Protein AF-0000000072386428 (afdb_homodimer)

Organism: Felis catus (NCBI:txid9685)

InterPro domains:
  IPR000840 Gamma-retroviral matrix protein [PF01140] (2-105)
  IPR010999 Retroviral matrix protein [SSF47836] (1-102)
  IPR036946 Gamma-retroviral matrix domain superfamily [G3DSA:1.10.150.180] (1-99)
  IPR050462 Retroviral Gag-Pol polyproteins [PTHR33166] (1-161)

Solvent-accessible surface area (backbone atoms only — not comparable to full-atom values): 21695 Å² total; per-residue (Å²): 126,82,73,80,68,69,31,46,40,52,49,48,62,74,41,36,71,60,51,40,52,52,16,43,77,69,75,33,74,66,53,70,71,56,53,50,44,40,38,47,58,50,47,40,69,67,75,70,74,46,44,52,49,31,64,75,41,63,71,53,50,52,52,50,42,53,49,31,64,33,87,56,91,77,28,34,79,90,46,41,49,52,48,52,38,56,46,42,45,63,76,59,47,48,82,71,47,44,45,63,47,71,74,63,71,71,65,71,69,64,68,63,68,73,74,74,77,63,79,65,78,80,69,81,78,69,80,72,76,81,80,74,74,88,75,81,84,73,78,82,73,82,76,81,66,87,72,83,86,88,84,81,79,83,84,80,78,76,80,74,87,62,89,74,84,89,80,138,127,82,72,80,67,68,30,47,40,54,50,48,62,74,41,35,70,59,52,40,50,51,18,43,77,70,76,34,74,68,52,71,69,56,52,49,43,39,39,45,57,50,48,40,69,67,76,71,75,47,45,53,49,30,63,75,40,63,70,53,50,52,51,50,42,54,48,31,63,32,89,56,93,76,29,33,78,92,47,42,48,53,48,52,38,56,46,43,44,63,77,61,46,48,81,72,48,46,46,62,47,72,73,66,70,73,66,70,72,64,68,66,67,71,74,74,79,65,77,71,79,84,69,82,79,70,79,72,78,78,76,75,76,78,78,83,73,87,77,84,73,86,67,85,73,83,88,81,85,79,82,90,80,85,77,87,67,88,82,82,85,77,88,83,88,84,80,134

Sequence (336 aa):
MGQTLTTPLSLTLTHFSDVQARAHNLSLEVRKGRWRTYCSSEWPTLSIGWPRDGTFDLFVILQVKTKVMDPGPQGHPDQVAYILTWEDLIRNPPAWVKPFLPSCPLSQSTLLPLKTSKDRASTQASDPPKPVLPDESQKDPLLLDALSSPPTTPSYSLHPIIRPWPPPMGQTLTTPLSLTLTHFSDVQARAHNLSLEVRKGRWRTYCSSEWPTLSIGWPRDGTFDLFVILQVKTKVMDPGPQGHPDQVAYILTWEDLIRNPPAWVKPFLPSCPLSQSTLLPLKTSKDRASTQASDPPKPVLPDESQKDPLLLDALSSPPTTPSYSLHPIIRPWPPP

Nearest PDB structures (foldseek):
  1mn8-assembly1_A  TM=9.660E-01  e=3.027E-11  Moloney murine leukemia virus
  1uhu-assembly1_A  TM=8.948E-01  e=5.044E-10  Mus musculus
  1mn8-assembly1_A  TM=9.662E-01  e=8.458E-11  Moloney murine leukemia virus
  1uhu-assembly1_A  TM=8.947E-01  e=1.279E-09  Mus musculus

Secondary structure (DSSP, 8-state):
-------HHHHHHHTHHHHHHHHHHTT----HHHHHHIIIIIGGGGSS---TT----HHHHHHHHHHHT-SSTT--GGGHHHHHHHHHHHHS--TTTGGGS-------------------------------------------------------------------/-------HHHHHHHTHHHHHHHHHHTT----HHHHHHIIIIIGGGGSS---TT----HHHHHHHHHHHT-SSTT--GGGHHHHHHHHHHHHS--TTTGGGS-------------------------------------------------------------------

Foldseek 3Di:
DPPPDDFPLVLCLVVVVVLQVLLVVVVHGDDSVVLLCCQQPNLVVVPQDRHNRGDLPLVSLVVSLCQQCPPDPSHNPVCNSNSVSSNCCNVVPDPSCVVVDDDPPPPPPPPPVPPPPPPPDPPPPDDPPDPDDDPDPDDDPPPPPPDDDDDDDDDPPPPDPPPDDDDD/DPPPDDFPLVLCLVVVVVLQVLLVVVVHGDDSVVLLCCQQPNLVVVPQDRHNRGDLPLVSLVVSLCQQCPPDPSHNPVCNSNSVSSNCCNVVPDPSCVVVDDDPPPPPPPPPPPPPPPPPDPPPPDPPDDPDPPDDDDDDDPPDDDDDDDDDDDDDDDDDDDDDDDDD

Radius of gyration: 44.15 Å; Cα contacts (8 Å, |Δi|>4): 263; chains: 2; bounding box: 82×174×92 Å

Structure (mmCIF, N/CA/C/O backbone):
data_AF-0000000072386428-model_v1
#
loop_
_entity.id
_entity.type
_entity.pdbx_description
1 polymer 'Uncharacterized protein'
#
loop_
_atom_site.group_PDB
_atom_site.id
_atom_site.type_symbol
_atom_site.label_atom_id
_atom_site.label_alt_id
_atom_site.label_comp_id
_atom_site.label_asym_id
_atom_site.label_entity_id
_atom_site.label_seq_id
_atom_site.pdbx_PDB_ins_code
_atom_site.Cartn_x
_atom_site.Cartn_y
_atom_site.Cartn_z
_atom_site.occupancy
_atom_site.B_iso_or_equiv
_atom_site.auth_seq_id
_atom_site.auth_comp_id
_atom_site.auth_asym_id
_atom_site.auth_atom_id
_atom_site.pdbx_PDB_model_num
ATOM 1 N N . MET A 1 1 ? 15.719 -11.133 14.898 1 32.19 1 MET A N 1
ATOM 2 C CA . MET A 1 1 ? 15.844 -9.68 14.828 1 32.19 1 MET A CA 1
ATOM 3 C C . MET A 1 1 ? 14.586 -9.055 14.227 1 32.19 1 MET A C 1
ATOM 5 O O . MET A 1 1 ? 14.055 -9.555 13.234 1 32.19 1 MET A O 1
ATOM 9 N N . GLY A 1 2 ? 13.617 -8.609 14.914 1 44.38 2 GLY A N 1
ATOM 10 C CA . GLY A 1 2 ? 12.266 -8.273 14.484 1 44.38 2 GLY A CA 1
ATOM 11 C C . GLY A 1 2 ? 12.234 -7.391 13.25 1 44.38 2 GLY A C 1
ATOM 12 O O . GLY A 1 2 ? 12.867 -6.332 13.219 1 44.38 2 GLY A O 1
ATOM 13 N N . GLN A 1 3 ? 12.383 -7.922 12.117 1 57.41 3 GLN A N 1
ATOM 14 C CA . GLN A 1 3 ? 12.461 -7.164 10.875 1 57.41 3 GLN A CA 1
ATOM 15 C C . GLN A 1 3 ? 11.57 -5.93 10.922 1 57.41 3 GLN A C 1
ATOM 17 O O . GLN A 1 3 ? 10.445 -5.992 11.422 1 57.41 3 GLN A O 1
ATOM 22 N N . THR A 1 4 ? 12.242 -4.746 11 1 73.88 4 THR A N 1
ATOM 23 C CA . THR A 1 4 ? 11.539 -3.469 10.992 1 73.88 4 THR A CA 1
ATOM 24 C C . THR A 1 4 ? 10.422 -3.477 9.953 1 73.88 4 THR A C 1
ATOM 26 O O . THR A 1 4 ? 10.625 -3.889 8.812 1 73.88 4 THR A O 1
ATOM 29 N N . LEU A 1 5 ? 9.258 -3.307 10.398 1 88.44 5 LEU A N 1
ATOM 30 C CA . LEU A 1 5 ? 8.039 -3.311 9.602 1 88.44 5 LEU A CA 1
ATOM 31 C C . LEU A 1 5 ? 7.973 -2.082 8.703 1 88.44 5 LEU A C 1
ATOM 33 O O . LEU A 1 5 ? 8.195 -0.959 9.156 1 88.44 5 LEU A O 1
ATOM 37 N N . THR A 1 6 ? 8.094 -2.361 7.445 1 95.62 6 THR A N 1
ATOM 38 C CA . THR A 1 6 ? 7.855 -1.267 6.508 1 95.62 6 THR A CA 1
ATOM 39 C C . THR A 1 6 ? 6.395 -0.823 6.551 1 95.62 6 THR A C 1
ATOM 41 O O . THR A 1 6 ? 5.488 -1.648 6.438 1 95.62 6 THR A O 1
ATOM 44 N N . THR A 1 7 ? 6.172 0.427 6.805 1 97.56 7 THR A N 1
ATOM 45 C CA . THR A 1 7 ? 4.848 1.035 6.895 1 97.56 7 THR A CA 1
ATOM 46 C C . THR A 1 7 ? 4.801 2.34 6.102 1 97.56 7 THR A C 1
ATOM 48 O O . THR A 1 7 ? 5.836 2.852 5.672 1 97.56 7 THR A O 1
ATOM 51 N N . PRO A 1 8 ? 3.633 2.859 5.836 1 98.12 8 PRO A N 1
ATOM 52 C CA . PRO A 1 8 ? 3.555 4.172 5.191 1 98.12 8 PRO A CA 1
ATOM 53 C C . PRO A 1 8 ? 4.371 5.238 5.918 1 98.12 8 PRO A C 1
ATOM 55 O O . PRO A 1 8 ? 5.09 6.012 5.285 1 98.12 8 PRO A O 1
ATOM 58 N N . LEU A 1 9 ? 4.32 5.191 7.211 1 98.5 9 LEU A N 1
ATOM 59 C CA . LEU A 1 9 ? 5.113 6.168 7.953 1 98.5 9 LEU A CA 1
ATOM 60 C C . LEU A 1 9 ? 6.605 5.93 7.746 1 98.5 9 LEU A C 1
ATOM 62 O O . LEU A 1 9 ? 7.352 6.863 7.453 1 98.5 9 LEU A O 1
ATOM 66 N N . SER A 1 10 ? 7.039 4.695 7.875 1 97.62 10 SER A N 1
ATOM 67 C CA . SER A 1 10 ? 8.469 4.43 7.723 1 97.62 10 SER A CA 1
ATOM 68 C C . SER A 1 10 ? 8.945 4.77 6.316 1 97.62 10 SER A C 1
ATOM 70 O O . SER A 1 10 ? 10.078 5.227 6.137 1 97.62 10 SER A O 1
ATOM 72 N N . LEU A 1 11 ? 8.102 4.59 5.309 1 98 11 LEU A N 1
ATOM 73 C CA . LEU A 1 11 ? 8.469 4.945 3.943 1 98 11 LEU A CA 1
ATOM 74 C C . LEU A 1 11 ? 8.625 6.457 3.801 1 98 11 LEU A C 1
ATOM 76 O O . LEU A 1 11 ? 9.586 6.93 3.182 1 98 11 LEU A O 1
ATOM 80 N N . THR A 1 12 ? 7.695 7.176 4.398 1 98.44 12 THR A N 1
ATOM 81 C CA . THR A 1 12 ? 7.793 8.633 4.316 1 98.44 12 THR A CA 1
ATOM 82 C C . THR A 1 12 ? 9.039 9.133 5.043 1 98.44 12 THR A C 1
ATOM 84 O O . THR A 1 12 ? 9.664 10.102 4.609 1 98.44 12 THR A O 1
ATOM 87 N N . LEU A 1 13 ? 9.398 8.477 6.129 1 98.19 13 LEU A N 1
ATOM 88 C CA . LEU A 1 13 ? 10.578 8.891 6.883 1 98.19 13 LEU A CA 1
ATOM 89 C C . LEU A 1 13 ? 11.859 8.531 6.129 1 98.19 13 LEU A C 1
ATOM 91 O O . LEU A 1 13 ? 12.82 9.297 6.141 1 98.19 13 LEU A O 1
ATOM 95 N N . THR A 1 14 ? 11.828 7.383 5.477 1 96.88 14 THR A N 1
ATOM 96 C CA . THR A 1 14 ? 12.961 6.965 4.66 1 96.88 14 THR A CA 1
ATOM 97 C C . THR A 1 14 ? 13.172 7.93 3.498 1 96.88 14 THR A C 1
ATOM 99 O O . THR A 1 14 ? 14.312 8.227 3.127 1 96.88 14 THR A O 1
ATOM 102 N N . HIS A 1 15 ? 12.086 8.469 2.975 1 97.94 15 HIS A N 1
ATOM 103 C CA . HIS A 1 15 ? 12.141 9.359 1.821 1 97.94 15 HIS A CA 1
ATOM 104 C C . HIS A 1 15 ? 11.828 10.797 2.219 1 97.94 15 HIS A C 1
ATOM 106 O O . HIS A 1 15 ? 11.18 11.523 1.467 1 97.94 15 HIS A O 1
ATOM 112 N N . PHE A 1 16 ? 12.305 11.18 3.373 1 98.5 16 PHE A N 1
ATOM 113 C CA . PHE A 1 16 ? 11.828 12.445 3.92 1 98.5 16 PHE A CA 1
ATOM 114 C C . PHE A 1 16 ? 12.328 13.617 3.086 1 98.5 16 PHE A C 1
ATOM 116 O O . PHE A 1 16 ? 11.672 14.656 3.004 1 98.5 16 PHE A O 1
ATOM 123 N N . SER A 1 17 ? 13.477 13.586 2.426 1 98.19 17 SER A N 1
ATOM 124 C CA . SER A 1 17 ? 13.922 14.664 1.551 1 98.19 17 SER A CA 1
ATOM 125 C C . SER A 1 17 ? 12.93 14.914 0.425 1 98.19 17 SER A C 1
ATOM 127 O O . SER A 1 17 ? 12.656 16.062 0.068 1 98.19 17 SER A O 1
ATOM 129 N N . ASP A 1 18 ? 12.406 13.812 -0.093 1 98.06 18 ASP A N 1
ATOM 130 C CA . ASP A 1 18 ? 11.375 13.938 -1.12 1 98.06 18 ASP A CA 1
ATOM 131 C C . ASP A 1 18 ? 10.094 14.539 -0.545 1 98.06 18 ASP A C 1
ATOM 133 O O . ASP A 1 18 ? 9.453 15.375 -1.187 1 98.06 18 ASP A O 1
ATOM 137 N N . VAL A 1 19 ? 9.75 14.117 0.671 1 98.75 19 VAL A N 1
ATOM 138 C CA . VAL A 1 19 ? 8.578 14.648 1.36 1 98.75 19 VAL A CA 1
ATOM 139 C C . VAL A 1 19 ? 8.734 16.141 1.576 1 98.75 19 VAL A C 1
ATOM 141 O O . VAL A 1 19 ? 7.812 16.922 1.316 1 98.75 19 VAL A O 1
ATOM 144 N N . GLN A 1 20 ? 9.906 16.516 1.995 1 98.81 20 GLN A N 1
ATOM 145 C CA . GLN A 1 20 ? 10.195 17.938 2.225 1 98.81 20 GLN A CA 1
ATOM 146 C C . GLN A 1 20 ? 10.125 18.734 0.923 1 98.81 20 GLN A C 1
ATOM 148 O O . GLN A 1 20 ? 9.578 19.828 0.894 1 98.81 20 GLN A O 1
ATOM 153 N N . ALA A 1 21 ? 10.688 18.219 -0.123 1 98.62 21 ALA A N 1
ATOM 154 C CA . ALA A 1 21 ? 10.641 18.875 -1.425 1 98.62 21 ALA A CA 1
ATOM 155 C C . ALA A 1 21 ? 9.195 19.047 -1.894 1 98.62 21 ALA A C 1
ATOM 157 O O . ALA A 1 21 ? 8.844 20.094 -2.459 1 98.62 21 ALA A O 1
ATOM 158 N N . ARG A 1 22 ? 8.344 18.062 -1.621 1 98.31 22 ARG A N 1
ATOM 159 C CA . ARG A 1 22 ? 6.926 18.125 -1.955 1 98.31 22 ARG A CA 1
ATOM 160 C C . ARG A 1 22 ? 6.25 19.281 -1.214 1 98.31 22 ARG A C 1
ATOM 162 O O . ARG A 1 22 ? 5.477 20.047 -1.805 1 98.31 22 ARG A O 1
ATOM 169 N N . ALA A 1 23 ? 6.527 19.312 0.061 1 98.81 23 ALA A N 1
ATOM 170 C CA . ALA A 1 23 ? 5.992 20.391 0.871 1 98.81 23 ALA A CA 1
ATOM 171 C C . ALA A 1 23 ? 6.422 21.75 0.322 1 98.81 23 ALA A C 1
ATOM 173 O O . ALA A 1 23 ? 5.602 22.656 0.171 1 98.81 23 ALA A O 1
ATOM 174 N N . HIS A 1 24 ? 7.688 21.906 -0.043 1 98.69 24 HIS A N 1
ATOM 175 C CA . HIS A 1 24 ? 8.219 23.156 -0.565 1 98.69 24 HIS A CA 1
ATOM 176 C C . HIS A 1 24 ? 7.52 23.562 -1.862 1 98.69 24 HIS A C 1
ATOM 178 O O . HIS A 1 24 ? 7.227 24.734 -2.078 1 98.69 24 HIS A O 1
ATOM 184 N N . ASN A 1 25 ? 7.336 22.609 -2.684 1 98.25 25 ASN A N 1
ATOM 185 C CA . ASN A 1 25 ? 6.637 22.859 -3.938 1 98.25 25 ASN A CA 1
ATOM 186 C C . ASN A 1 25 ? 5.227 23.391 -3.691 1 98.25 25 ASN A C 1
ATOM 188 O O . ASN A 1 25 ? 4.668 24.094 -4.539 1 98.25 25 ASN A O 1
ATOM 192 N N . LEU A 1 26 ? 4.648 23.047 -2.5 1 98.38 26 LEU A N 1
ATOM 193 C CA . LEU A 1 26 ? 3.33 23.531 -2.094 1 98.38 26 LEU A CA 1
ATOM 194 C C . LEU A 1 26 ? 3.443 24.812 -1.272 1 98.38 26 LEU A C 1
ATOM 196 O O . LEU A 1 26 ? 2.459 25.266 -0.688 1 98.38 26 LEU A O 1
ATOM 200 N N . SER A 1 27 ? 4.711 25.312 -1.219 1 98.62 27 SER A N 1
ATOM 201 C CA . SER A 1 27 ? 5.012 26.5 -0.439 1 98.62 27 SER A CA 1
ATOM 202 C C . SER A 1 27 ? 4.766 26.281 1.048 1 98.62 27 SER A C 1
ATOM 204 O O . SER A 1 27 ? 4.301 27.172 1.754 1 98.62 27 SER A O 1
ATOM 206 N N . LEU A 1 28 ? 4.973 25.047 1.427 1 98.75 28 LEU A N 1
ATOM 207 C CA . LEU A 1 28 ? 4.863 24.641 2.826 1 98.75 28 LEU A CA 1
ATOM 208 C C . LEU A 1 28 ? 6.219 24.203 3.373 1 98.75 28 LEU A C 1
ATOM 210 O O . LEU A 1 28 ? 7.184 24.078 2.621 1 98.75 28 LEU A O 1
ATOM 214 N N . GLU A 1 29 ? 6.238 24.109 4.715 1 98.5 29 GLU A N 1
ATOM 215 C CA . GLU A 1 29 ? 7.43 23.609 5.391 1 98.5 29 GLU A CA 1
ATOM 216 C C . GLU A 1 29 ? 7.07 22.5 6.383 1 98.5 29 GLU A C 1
ATOM 218 O O . GLU A 1 29 ? 6.137 22.641 7.176 1 98.5 29 GLU A O 1
ATOM 223 N N . VAL A 1 30 ? 7.82 21.391 6.297 1 98.88 30 VAL A N 1
ATOM 224 C CA . VAL A 1 30 ? 7.605 20.281 7.234 1 98.88 30 VAL A CA 1
ATOM 225 C C . VAL A 1 30 ? 8.945 19.844 7.828 1 98.88 30 VAL A C 1
ATOM 227 O O . VAL A 1 30 ? 9.992 20 7.195 1 98.88 30 VAL A O 1
ATOM 230 N N . ARG A 1 31 ? 8.859 19.344 9.039 1 98.88 31 ARG A N 1
ATOM 231 C CA . ARG A 1 31 ? 10.016 18.812 9.75 1 98.88 31 ARG A CA 1
ATOM 232 C C . ARG A 1 31 ? 9.805 17.344 10.094 1 98.88 31 ARG A C 1
ATOM 234 O O . ARG A 1 31 ? 8.703 16.938 10.461 1 98.88 31 ARG A O 1
ATOM 241 N N . LYS A 1 32 ? 10.859 16.625 10.062 1 98.81 32 LYS A N 1
ATOM 242 C CA . LYS A 1 32 ? 10.812 15.18 10.188 1 98.81 32 LYS A CA 1
ATOM 243 C C . LYS A 1 32 ? 10.273 14.758 11.555 1 98.81 32 LYS A C 1
ATOM 245 O O . LYS A 1 32 ? 9.453 13.844 11.648 1 98.81 32 LYS A O 1
ATOM 250 N N . GLY A 1 33 ? 10.766 15.406 12.586 1 98.75 33 GLY A N 1
ATOM 251 C CA . GLY A 1 33 ? 10.305 15.078 13.93 1 98.75 33 GLY A CA 1
ATOM 252 C C . GLY A 1 33 ? 8.805 15.258 14.102 1 98.75 33 GLY A C 1
ATOM 253 O O . GLY A 1 33 ? 8.133 14.391 14.664 1 98.75 33 GLY A O 1
ATOM 254 N N . ARG A 1 34 ? 8.219 16.359 13.633 1 98.81 34 ARG A N 1
ATOM 255 C CA . ARG A 1 34 ? 6.785 16.641 13.727 1 98.81 34 ARG A CA 1
ATOM 256 C C . ARG A 1 34 ? 5.984 15.734 12.805 1 98.81 34 ARG A C 1
ATOM 258 O O . ARG A 1 34 ? 4.875 15.32 13.148 1 98.81 34 ARG A O 1
ATOM 265 N N . TRP A 1 35 ? 6.613 15.477 11.672 1 98.88 35 TRP A N 1
ATOM 266 C CA . TRP A 1 35 ? 6.004 14.523 10.758 1 98.88 35 TRP A CA 1
ATOM 267 C C . TRP A 1 35 ? 5.707 13.203 11.461 1 98.88 35 TRP A C 1
ATOM 269 O O . TRP A 1 35 ? 4.582 12.695 11.398 1 98.88 35 TRP A O 1
ATOM 279 N N . ARG A 1 36 ? 6.68 12.695 12.125 1 98.88 36 ARG A N 1
ATOM 280 C CA . ARG A 1 36 ? 6.539 11.453 12.875 1 98.88 36 ARG A CA 1
ATOM 281 C C . ARG A 1 36 ? 5.535 11.609 14.016 1 98.88 36 ARG A C 1
ATOM 283 O O . ARG A 1 36 ? 4.66 10.758 14.195 1 98.88 36 ARG A O 1
ATOM 290 N N . THR A 1 37 ? 5.676 12.695 14.773 1 98.88 37 THR A N 1
ATOM 291 C CA . THR A 1 37 ? 4.844 12.922 15.953 1 98.88 37 THR A CA 1
ATOM 292 C C . THR A 1 37 ? 3.373 13.031 15.562 1 98.88 37 THR A C 1
ATOM 294 O O . THR A 1 37 ? 2.512 12.398 16.172 1 98.88 37 THR A O 1
ATOM 297 N N . TYR A 1 38 ? 3.094 13.836 14.516 1 98.81 38 TYR A N 1
ATOM 298 C CA . TYR A 1 38 ? 1.701 14 14.117 1 98.81 38 TYR A CA 1
ATOM 299 C C . TYR A 1 38 ? 1.113 12.68 13.641 1 98.81 38 TYR A C 1
ATOM 301 O O . TYR A 1 38 ? 0.007 12.305 14.039 1 98.81 38 TYR A O 1
ATOM 309 N N . CYS A 1 39 ? 1.877 11.961 12.875 1 98.81 39 CYS A N 1
ATOM 310 C CA . CYS A 1 39 ? 1.398 10.703 12.312 1 98.81 39 CYS A CA 1
ATOM 311 C C . CYS A 1 39 ? 1.241 9.641 13.398 1 98.81 39 CYS A C 1
ATOM 313 O O . CYS A 1 39 ? 0.217 8.961 13.469 1 98.81 39 CYS A O 1
ATOM 315 N N . SER A 1 40 ? 2.174 9.508 14.312 1 98.56 40 SER A N 1
ATOM 316 C CA . SER A 1 40 ? 2.221 8.359 15.203 1 98.56 40 SER A CA 1
ATOM 317 C C . SER A 1 40 ? 1.482 8.633 16.5 1 98.56 40 SER A C 1
ATOM 319 O O . SER A 1 40 ? 1.048 7.707 17.188 1 98.56 40 SER A O 1
ATOM 321 N N . SER A 1 41 ? 1.302 9.891 16.797 1 98.5 41 SER A N 1
ATOM 322 C CA . SER A 1 41 ? 0.807 10.18 18.141 1 98.5 41 SER A CA 1
ATOM 323 C C . SER A 1 41 ? -0.404 11.109 18.094 1 98.5 41 SER A C 1
ATOM 325 O O . SER A 1 41 ? -1.362 10.922 18.859 1 98.5 41 SER A O 1
ATOM 327 N N . GLU A 1 42 ? -0.494 12.133 17.25 1 98.69 42 GLU A N 1
ATOM 328 C CA . GLU A 1 42 ? -1.555 13.133 17.297 1 98.69 42 GLU A CA 1
ATOM 329 C C . GLU A 1 42 ? -2.754 12.711 16.469 1 98.69 42 GLU A C 1
ATOM 331 O O . GLU A 1 42 ? -3.881 12.648 16.969 1 98.69 42 GLU A O 1
ATOM 336 N N . TRP A 1 43 ? -2.5 12.359 15.25 1 98.75 43 TRP A N 1
ATOM 337 C CA . TRP A 1 43 ? -3.604 12.07 14.344 1 98.75 43 TRP A CA 1
ATOM 338 C C . TRP A 1 43 ? -4.371 10.836 14.797 1 98.75 43 TRP A C 1
ATOM 340 O O . TRP A 1 43 ? -5.598 10.781 14.68 1 98.75 43 TRP A O 1
ATOM 350 N N . PRO A 1 44 ? -3.764 9.828 15.438 1 98.12 44 PRO A N 1
ATOM 351 C CA . PRO A 1 44 ? -4.52 8.68 15.945 1 98.12 44 PRO A CA 1
ATOM 352 C C . PRO A 1 44 ? -5.52 9.07 17.031 1 98.12 44 PRO A C 1
ATOM 354 O O . PRO A 1 44 ? -6.516 8.367 17.234 1 98.12 44 PRO A O 1
ATOM 357 N N . THR A 1 45 ? -5.383 10.188 17.641 1 97.75 45 THR A N 1
ATOM 358 C CA . THR A 1 45 ? -6.254 10.594 18.734 1 97.75 45 THR A CA 1
ATOM 359 C C . THR A 1 45 ? -7.492 11.312 18.203 1 97.75 45 THR A C 1
ATOM 361 O O . THR A 1 45 ? -8.422 11.586 18.953 1 97.75 45 THR A O 1
ATOM 364 N N . LEU A 1 46 ? -7.535 11.594 16.953 1 96.62 46 LEU A N 1
ATOM 365 C CA . LEU A 1 46 ? -8.648 12.32 16.359 1 96.62 46 LEU A CA 1
ATOM 366 C C . LEU A 1 46 ? -9.875 11.422 16.203 1 96.62 46 LEU A C 1
ATOM 368 O O . LEU A 1 46 ? -10.945 11.891 15.82 1 96.62 46 LEU A O 1
ATOM 372 N N . SER A 1 47 ? -9.789 10.109 16.5 1 93.25 47 SER A N 1
ATOM 373 C CA . SER A 1 47 ? -10.875 9.133 16.547 1 93.25 47 SER A CA 1
ATOM 374 C C . SER A 1 47 ? -11.562 9 15.195 1 93.25 47 SER A C 1
ATOM 376 O O . SER A 1 47 ? -12.789 8.906 15.117 1 93.25 47 SER A O 1
ATOM 378 N N . ILE A 1 48 ? -10.703 9.078 14.133 1 93.88 48 ILE A N 1
ATOM 379 C CA . ILE A 1 48 ? -11.266 8.945 12.797 1 93.88 48 ILE A CA 1
ATOM 380 C C . ILE A 1 48 ? -10.609 7.777 12.07 1 93.88 48 ILE A C 1
ATOM 382 O O . ILE A 1 48 ? -10.781 7.613 10.859 1 93.88 48 ILE A O 1
ATOM 386 N N . GLY A 1 49 ? -9.758 7.055 12.773 1 94.12 49 GLY A N 1
ATOM 387 C CA . GLY A 1 49 ? -9.266 5.809 12.203 1 94.12 49 GLY A CA 1
ATOM 388 C C . GLY A 1 49 ? -7.855 5.918 11.664 1 94.12 49 GLY A C 1
ATOM 389 O O . GLY A 1 49 ? -7.352 4.98 11.031 1 94.12 49 GLY A O 1
ATOM 390 N N . TRP A 1 50 ? -7.156 7.055 11.883 1 97.5 50 TRP A N 1
ATOM 391 C CA . TRP A 1 50 ? -5.766 7.16 11.445 1 97.5 50 TRP A CA 1
ATOM 392 C C . TRP A 1 50 ? -4.883 6.18 12.211 1 97.5 50 TRP A C 1
ATOM 394 O O . TRP A 1 50 ? -4.855 6.188 13.445 1 97.5 50 TRP A O 1
ATOM 404 N N . PRO A 1 51 ? -4.168 5.363 11.5 1 97.19 51 PRO A N 1
ATOM 405 C CA . PRO A 1 51 ? -3.295 4.414 12.188 1 97.19 51 PRO A CA 1
ATOM 406 C C . PRO A 1 51 ? -1.966 5.035 12.609 1 97.19 51 PRO A C 1
ATOM 408 O O . PRO A 1 51 ? -1.44 5.91 11.922 1 97.19 51 PRO A O 1
ATOM 411 N N . ARG A 1 52 ? -1.331 4.539 13.648 1 96.88 52 ARG A N 1
ATOM 412 C CA . ARG A 1 52 ? -0.09 5.082 14.188 1 96.88 52 ARG A CA 1
ATOM 413 C C . ARG A 1 52 ? 1.062 4.902 13.203 1 96.88 52 ARG A C 1
ATOM 415 O O . ARG A 1 52 ? 2.068 5.609 13.281 1 96.88 52 ARG A O 1
ATOM 422 N N . ASP A 1 53 ? 0.898 3.979 12.289 1 96.75 53 ASP A N 1
ATOM 423 C CA . ASP A 1 53 ? 1.961 3.674 11.328 1 96.75 53 ASP A CA 1
ATOM 424 C C . ASP A 1 53 ? 1.721 4.379 10 1 96.75 53 ASP A C 1
ATOM 426 O O . ASP A 1 53 ? 2.422 4.121 9.016 1 96.75 53 ASP A O 1
ATOM 430 N N . GLY A 1 54 ? 0.74 5.215 9.906 1 98.12 54 GLY A N 1
ATOM 431 C CA . GLY A 1 54 ? 0.429 5.961 8.695 1 98.12 54 GLY A CA 1
ATOM 432 C C . GLY A 1 54 ? -0.433 5.18 7.723 1 98.12 54 GLY A C 1
ATOM 433 O O . GLY A 1 54 ? -0.647 3.979 7.898 1 98.12 54 GLY A O 1
ATOM 434 N N . THR A 1 55 ? -0.929 5.871 6.742 1 97.94 55 THR A N 1
ATOM 435 C CA . THR A 1 55 ? -1.764 5.242 5.723 1 97.94 55 THR A CA 1
ATOM 436 C C . THR A 1 55 ? -1.641 5.98 4.395 1 97.94 55 THR A C 1
ATOM 438 O O . THR A 1 55 ? -1.327 7.172 4.363 1 97.94 55 THR A O 1
ATOM 441 N N . PHE A 1 56 ? -1.859 5.27 3.354 1 97.69 56 PHE A N 1
ATOM 442 C CA . PHE A 1 56 ? -1.967 5.867 2.027 1 97.69 56 PHE A CA 1
ATOM 443 C C . PHE A 1 56 ? -3.418 5.895 1.561 1 97.69 56 PHE A C 1
ATOM 445 O O . PHE A 1 56 ? -3.693 6.16 0.389 1 97.69 56 PHE A O 1
ATOM 452 N N . ASP A 1 57 ? -4.328 5.543 2.564 1 95.69 57 ASP A N 1
ATOM 453 C CA . ASP A 1 57 ? -5.758 5.59 2.27 1 95.69 57 ASP A CA 1
ATOM 454 C C . ASP A 1 57 ? -6.254 7.031 2.195 1 95.69 57 ASP A C 1
ATOM 456 O O . ASP A 1 57 ? -6.383 7.703 3.221 1 95.69 57 ASP A O 1
ATOM 460 N N . LEU A 1 58 ? -6.602 7.438 0.97 1 95.81 58 LEU A N 1
ATOM 461 C CA . LEU A 1 58 ? -6.98 8.828 0.732 1 95.81 58 LEU A CA 1
ATOM 462 C C . LEU A 1 58 ? -8.203 9.203 1.554 1 95.81 58 LEU A C 1
ATOM 464 O O . LEU A 1 58 ? -8.312 10.336 2.031 1 95.81 58 LEU A O 1
ATOM 468 N N . PHE A 1 59 ? -9.117 8.32 1.745 1 95.06 59 PHE A N 1
ATOM 469 C CA . PHE A 1 59 ? -10.336 8.602 2.502 1 95.06 59 PHE A CA 1
ATOM 470 C C . PHE A 1 59 ? -10 8.992 3.936 1 95.06 59 PHE A C 1
ATOM 472 O O . PHE A 1 59 ? -10.5 10 4.441 1 95.06 59 PHE A O 1
ATOM 479 N N . VAL A 1 60 ? -9.094 8.227 4.562 1 96.94 60 VAL A N 1
ATOM 480 C CA . VAL A 1 60 ? -8.688 8.5 5.938 1 96.94 60 VAL A CA 1
ATOM 481 C C . VAL A 1 60 ? -7.922 9.82 6 1 96.94 60 VAL A C 1
ATOM 483 O O . VAL A 1 60 ? -8.133 10.625 6.914 1 96.94 60 VAL A O 1
ATOM 486 N N . ILE A 1 61 ? -7.055 10.023 5.035 1 98.31 61 ILE A N 1
ATOM 487 C CA . ILE A 1 61 ? -6.246 11.234 4.961 1 98.31 61 ILE A CA 1
ATOM 488 C C . ILE A 1 61 ? -7.156 12.461 4.875 1 98.31 61 ILE A C 1
ATOM 490 O O . ILE A 1 61 ? -6.938 13.453 5.574 1 98.31 61 ILE A O 1
ATOM 494 N N . LEU A 1 62 ? -8.242 12.367 4.129 1 97.81 62 LEU A N 1
ATOM 495 C CA . LEU A 1 62 ? -9.172 13.484 3.957 1 97.81 62 LEU A CA 1
ATOM 496 C C . LEU A 1 62 ? -9.961 13.734 5.238 1 97.81 62 LEU A C 1
ATOM 498 O O . LEU A 1 62 ? -10.297 14.875 5.551 1 97.81 62 LEU A O 1
ATOM 502 N N . GLN A 1 63 ? -10.211 12.672 6.008 1 97.75 63 GLN A N 1
ATOM 503 C CA . GLN A 1 63 ? -10.867 12.852 7.297 1 97.75 63 GLN A CA 1
ATOM 504 C C . GLN A 1 63 ? -9.977 13.617 8.266 1 97.75 63 GLN A C 1
ATOM 506 O O . GLN A 1 63 ? -10.445 14.516 8.977 1 97.75 63 GLN A O 1
ATOM 511 N N . VAL A 1 64 ? -8.703 13.281 8.281 1 98.56 64 VAL A N 1
ATOM 512 C CA . VAL A 1 64 ? -7.766 14.008 9.125 1 98.56 64 VAL A CA 1
ATOM 513 C C . VAL A 1 64 ? -7.691 15.469 8.664 1 98.56 64 VAL A C 1
ATOM 515 O O . VAL A 1 64 ? -7.711 16.391 9.492 1 98.56 64 VAL A O 1
ATOM 518 N N . LYS A 1 65 ? -7.59 15.648 7.395 1 98.69 65 LYS A N 1
ATOM 519 C CA . LYS A 1 65 ? -7.527 17 6.848 1 98.69 65 LYS A CA 1
ATOM 520 C C . LYS A 1 65 ? -8.719 17.828 7.309 1 98.69 65 LYS A C 1
ATOM 522 O O . LYS A 1 65 ? -8.547 18.984 7.715 1 98.69 65 LYS A O 1
ATO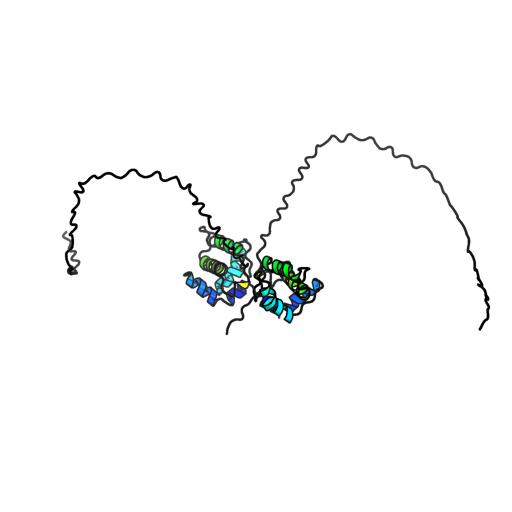M 527 N N . THR A 1 66 ? -9.867 17.234 7.281 1 98.19 66 THR A N 1
ATOM 528 C CA . THR A 1 66 ? -11.086 17.922 7.699 1 98.19 66 THR A CA 1
ATOM 529 C C . THR A 1 66 ? -10.992 18.344 9.164 1 98.19 66 THR A C 1
ATOM 531 O O . THR A 1 66 ? -11.344 19.484 9.508 1 98.19 66 THR A O 1
ATOM 534 N N . LYS A 1 67 ? -10.5 17.453 9.984 1 98.38 67 LYS A N 1
ATOM 535 C CA . LYS A 1 67 ? -10.367 17.75 11.406 1 98.38 67 LYS A CA 1
ATOM 536 C C . LYS A 1 67 ? -9.289 18.812 11.648 1 98.38 67 LYS A C 1
ATOM 538 O O . LYS A 1 67 ? -9.5 19.75 12.414 1 98.38 67 LYS A O 1
ATOM 543 N N . VAL A 1 68 ? -8.227 18.688 11 1 98.62 68 VAL A N 1
ATOM 544 C CA . VAL A 1 68 ? -7.066 19.562 11.18 1 98.62 68 VAL A CA 1
ATOM 545 C C . VAL A 1 68 ? -7.398 20.969 10.695 1 98.62 68 VAL A C 1
ATOM 547 O O . VAL A 1 68 ? -6.992 21.953 11.32 1 98.62 68 VAL A O 1
ATOM 550 N N . MET A 1 69 ? -8.18 21.078 9.664 1 98.38 69 MET A N 1
ATOM 551 C CA . MET A 1 69 ? -8.422 22.375 9.039 1 98.38 69 MET A CA 1
ATOM 552 C C . MET A 1 69 ? -9.719 23 9.555 1 98.38 69 MET A C 1
ATOM 554 O O . MET A 1 69 ? -10.188 24 9.023 1 98.38 69 MET A O 1
ATOM 558 N N . ASP A 1 70 ? -10.289 22.312 10.578 1 97.19 70 ASP A N 1
ATOM 559 C CA . ASP A 1 70 ? -11.461 22.906 11.211 1 97.19 70 ASP A CA 1
ATOM 560 C C . ASP A 1 70 ? -11.195 24.359 11.625 1 97.19 70 ASP A C 1
ATOM 562 O O . ASP A 1 70 ? -10.195 24.641 12.289 1 97.19 70 ASP A O 1
ATOM 566 N N . PRO A 1 71 ? -12.055 25.312 11.219 1 95.12 71 PRO A N 1
ATOM 567 C CA . PRO A 1 71 ? -11.844 26.719 11.555 1 95.12 71 PRO A CA 1
ATOM 568 C C . PRO A 1 71 ? -12.117 27.016 13.023 1 95.12 71 PRO A C 1
ATOM 570 O O . PRO A 1 71 ? -11.703 28.062 13.531 1 95.12 71 PRO A O 1
ATOM 573 N N . GLY A 1 72 ? -12.797 26.156 13.68 1 93.88 72 GLY A N 1
ATOM 574 C CA . GLY A 1 72 ? -13.117 26.359 15.086 1 93.88 72 GLY A CA 1
ATOM 575 C C . GLY A 1 72 ? -11.977 26.016 16.016 1 93.88 72 GLY A C 1
ATOM 576 O O . GLY A 1 72 ? -10.836 25.844 15.578 1 93.88 72 GLY A O 1
ATOM 577 N N . PRO A 1 73 ? -12.211 26.031 17.266 1 94.44 73 PRO A N 1
ATOM 578 C CA . PRO A 1 73 ? -11.18 25.812 18.281 1 94.44 73 PRO A CA 1
ATOM 579 C C . PRO A 1 73 ? -10.586 24.406 18.234 1 94.44 73 PRO A C 1
ATOM 581 O O . PRO A 1 73 ? -9.523 24.156 18.812 1 94.44 73 PRO A O 1
ATOM 584 N N . GLN A 1 74 ? -11.195 23.578 17.516 1 95 74 GLN A N 1
ATOM 585 C CA . GLN A 1 74 ? -10.734 22.188 17.484 1 95 74 GLN A CA 1
ATOM 586 C C . GLN A 1 74 ? -9.727 21.969 16.344 1 95 74 GLN A C 1
ATOM 588 O O . GLN A 1 74 ? -9.18 20.875 16.203 1 95 74 GLN A O 1
ATOM 593 N N . GLY A 1 75 ? -9.578 23.047 15.547 1 96.62 75 GLY A N 1
ATOM 594 C CA . GLY A 1 75 ? -8.625 22.953 14.453 1 96.62 75 GLY A CA 1
ATOM 595 C C . GLY A 1 75 ? -7.18 22.922 14.922 1 96.62 75 GLY A C 1
ATOM 596 O O . GLY A 1 75 ? -6.895 23.203 16.078 1 96.62 75 GLY A O 1
ATOM 597 N N . HIS A 1 76 ? -6.277 22.5 14.039 1 98.25 76 HIS A N 1
ATOM 598 C CA . HIS A 1 76 ? -4.852 22.391 14.328 1 98.25 76 HIS A CA 1
ATOM 599 C C . HIS A 1 76 ? -4.016 23.047 13.234 1 98.25 76 HIS A C 1
ATOM 601 O O . HIS A 1 76 ? -3.383 22.359 12.43 1 98.25 76 HIS A O 1
ATOM 607 N N . PRO A 1 77 ? -3.869 24.406 13.281 1 97.94 77 PRO A N 1
ATOM 608 C CA . PRO A 1 77 ? -3.18 25.141 12.211 1 97.94 77 PRO A CA 1
ATOM 609 C C . PRO A 1 77 ? -1.725 24.703 12.047 1 97.94 77 PRO A C 1
ATOM 611 O O . PRO A 1 77 ? -1.188 24.734 10.938 1 97.94 77 PRO A O 1
ATOM 614 N N . ASP A 1 78 ? -1.105 24.25 13.133 1 98.06 78 ASP A N 1
ATOM 615 C CA . ASP A 1 78 ? 0.294 23.844 13.109 1 98.06 78 ASP A CA 1
ATOM 616 C C . ASP A 1 78 ? 0.469 22.531 12.336 1 98.06 78 ASP A C 1
ATOM 618 O O . ASP A 1 78 ? 1.587 22.172 11.961 1 98.06 78 ASP A O 1
ATOM 622 N N . GLN A 1 79 ? -0.669 21.828 12.047 1 98.88 79 GLN A N 1
ATOM 623 C CA . GLN A 1 79 ? -0.591 20.516 11.43 1 98.88 79 GLN A CA 1
ATOM 624 C C . GLN A 1 79 ? -1.013 20.562 9.961 1 98.88 79 GLN A C 1
ATOM 626 O O . GLN A 1 79 ? -0.852 19.594 9.227 1 98.88 79 GLN A O 1
ATOM 631 N N . VAL A 1 80 ? -1.446 21.656 9.469 1 98.81 80 VAL A N 1
ATOM 632 C CA . VAL A 1 80 ? -2.047 21.797 8.148 1 98.81 80 VAL A CA 1
ATOM 633 C C . VAL A 1 80 ? -1.013 21.453 7.074 1 98.81 80 VAL A C 1
ATOM 635 O O . VAL A 1 80 ? -1.29 20.672 6.16 1 98.81 80 VAL A O 1
ATOM 638 N N . ALA A 1 81 ? 0.217 22 7.246 1 98.94 81 ALA A N 1
ATOM 639 C CA . ALA A 1 81 ? 1.263 21.75 6.262 1 98.94 81 ALA A CA 1
ATOM 640 C C . ALA A 1 81 ? 1.533 20.25 6.129 1 98.94 81 ALA A C 1
ATOM 642 O O . ALA A 1 81 ? 1.787 19.75 5.027 1 98.94 81 ALA A O 1
ATOM 643 N N . TYR A 1 82 ? 1.437 19.547 7.172 1 98.94 82 TYR A N 1
ATOM 644 C CA . TYR A 1 82 ? 1.793 18.125 7.227 1 98.94 82 TYR A CA 1
ATOM 645 C C . TYR A 1 82 ? 0.723 17.266 6.562 1 98.94 82 TYR A C 1
ATOM 647 O O . TYR A 1 82 ? 1.034 16.391 5.758 1 98.94 82 TYR A O 1
ATOM 655 N N . ILE A 1 83 ? -0.53 17.547 6.82 1 98.94 83 ILE A N 1
ATOM 656 C CA . ILE A 1 83 ? -1.585 16.719 6.254 1 98.94 83 ILE A CA 1
ATOM 657 C C . ILE A 1 83 ? -1.765 17.047 4.773 1 98.94 83 ILE A C 1
ATOM 659 O O . ILE A 1 83 ? -2.062 16.172 3.967 1 98.94 83 ILE A O 1
ATOM 663 N N . LEU A 1 84 ? -1.547 18.297 4.414 1 98.88 84 LEU A N 1
ATOM 664 C CA . LEU A 1 84 ? -1.614 18.656 3.002 1 98.88 84 LEU A CA 1
ATOM 665 C C . LEU A 1 84 ? -0.506 17.969 2.213 1 98.88 84 LEU A C 1
ATOM 667 O O . LEU A 1 84 ? -0.733 17.5 1.096 1 98.88 84 LEU A O 1
ATOM 671 N N . THR A 1 85 ? 0.667 17.953 2.781 1 98.94 85 THR A N 1
ATOM 672 C CA . THR A 1 85 ? 1.785 17.266 2.133 1 98.94 85 THR A CA 1
ATOM 673 C C . THR A 1 85 ? 1.517 15.773 2.014 1 98.94 85 THR A C 1
ATOM 675 O O . THR A 1 85 ? 1.752 15.18 0.96 1 98.94 85 THR A O 1
ATOM 678 N N . TRP A 1 86 ? 0.983 15.164 3.09 1 98.94 86 TRP A N 1
ATOM 679 C CA . TRP A 1 86 ? 0.625 13.75 3.064 1 98.94 86 TRP A CA 1
ATOM 680 C C . TRP A 1 86 ? -0.404 13.469 1.974 1 98.94 86 TRP A C 1
ATOM 682 O O . TRP A 1 86 ? -0.269 12.5 1.217 1 98.94 86 TRP A O 1
ATOM 692 N N . GLU A 1 87 ? -1.354 14.312 1.872 1 98.75 87 GLU A N 1
ATOM 693 C CA . GLU A 1 87 ? -2.365 14.18 0.828 1 98.75 87 GLU A CA 1
ATOM 694 C C . GLU A 1 87 ? -1.735 14.234 -0.561 1 98.75 87 GLU A C 1
ATOM 696 O O . GLU A 1 87 ? -2.074 13.43 -1.435 1 98.75 87 GLU A O 1
ATOM 701 N N . ASP A 1 88 ? -0.863 15.18 -0.728 1 98.69 88 ASP A N 1
ATOM 702 C CA . ASP A 1 88 ? -0.256 15.367 -2.041 1 98.69 88 ASP A CA 1
ATOM 703 C C . ASP A 1 88 ? 0.546 14.141 -2.459 1 98.69 88 ASP A C 1
ATOM 705 O O . ASP A 1 88 ? 0.621 13.812 -3.645 1 98.69 88 ASP A O 1
ATOM 709 N N . LEU A 1 89 ? 1.16 13.398 -1.553 1 98.44 89 LEU A N 1
ATOM 710 C CA . LEU A 1 89 ? 1.899 12.18 -1.852 1 98.44 89 LEU A CA 1
ATOM 711 C C . LEU A 1 89 ? 0.999 11.148 -2.523 1 98.44 89 LEU A C 1
ATOM 713 O O . LEU A 1 89 ? 1.469 10.328 -3.32 1 98.44 89 LEU A O 1
ATOM 717 N N . ILE A 1 90 ? -0.282 11.18 -2.148 1 97.81 90 ILE A N 1
ATOM 718 C CA . ILE A 1 90 ? -1.213 10.188 -2.67 1 97.81 90 ILE A CA 1
ATOM 719 C C . ILE A 1 90 ? -1.846 10.695 -3.961 1 97.81 90 ILE A C 1
ATOM 721 O O . ILE A 1 90 ? -2.025 9.938 -4.914 1 97.81 90 ILE A O 1
ATOM 725 N N . ARG A 1 91 ? -2.045 11.945 -4.012 1 97.25 91 ARG A N 1
ATOM 726 C CA . ARG A 1 91 ? -2.68 12.523 -5.195 1 97.25 91 ARG A CA 1
ATOM 727 C C . ARG A 1 91 ? -1.69 12.633 -6.352 1 97.25 91 ARG A C 1
ATOM 729 O O . ARG A 1 91 ? -2.076 12.516 -7.516 1 97.25 91 ARG A O 1
ATOM 736 N N . ASN A 1 92 ? -0.452 12.891 -6.098 1 97.75 92 ASN A N 1
ATOM 737 C CA . ASN A 1 92 ? 0.669 12.953 -7.031 1 97.75 92 ASN A CA 1
ATOM 738 C C . ASN A 1 92 ? 1.813 12.047 -6.59 1 97.75 92 ASN A C 1
ATOM 740 O O . ASN A 1 92 ? 2.879 12.523 -6.199 1 97.75 92 ASN A O 1
ATOM 744 N N . PRO A 1 93 ? 1.576 10.812 -6.754 1 97.69 93 PRO A N 1
ATOM 745 C CA . PRO A 1 93 ? 2.453 9.859 -6.07 1 97.69 93 PRO A CA 1
ATOM 746 C C . PRO A 1 93 ? 3.832 9.758 -6.715 1 97.69 93 PRO A C 1
ATOM 748 O O . PRO A 1 93 ? 3.936 9.578 -7.93 1 97.69 93 PRO A O 1
ATOM 751 N N . PRO A 1 94 ? 4.852 9.906 -5.902 1 97.12 94 PRO A N 1
ATOM 752 C CA . PRO A 1 94 ? 6.191 9.555 -6.383 1 97.12 94 PRO A CA 1
ATOM 753 C C . PRO A 1 94 ? 6.355 8.055 -6.621 1 97.12 94 PRO A C 1
ATOM 755 O O . PRO A 1 94 ? 5.461 7.273 -6.293 1 97.12 94 PRO A O 1
ATOM 758 N N . ALA A 1 95 ? 7.484 7.695 -7.07 1 95.81 95 ALA A N 1
ATOM 759 C CA . ALA A 1 95 ? 7.746 6.316 -7.477 1 95.81 95 ALA A CA 1
ATOM 760 C C . ALA A 1 95 ? 7.676 5.367 -6.285 1 95.81 95 ALA A C 1
ATOM 762 O O . ALA A 1 95 ? 7.27 4.211 -6.426 1 95.81 95 ALA A O 1
ATOM 763 N N . TRP A 1 96 ? 8.031 5.84 -5.086 1 96.69 96 TRP A N 1
ATOM 764 C CA . TRP A 1 96 ? 8.117 4.969 -3.916 1 96.69 96 TRP A CA 1
ATOM 765 C C . TRP A 1 96 ? 6.758 4.855 -3.229 1 96.69 96 TRP A C 1
ATOM 767 O O . TRP A 1 96 ? 6.59 4.055 -2.305 1 96.69 96 TRP A O 1
ATOM 777 N N . VAL A 1 97 ? 5.703 5.59 -3.738 1 97.5 97 VAL A N 1
ATOM 778 C CA . VAL A 1 97 ? 4.34 5.469 -3.229 1 97.5 97 VAL A CA 1
ATOM 779 C C . VAL A 1 97 ? 3.467 4.746 -4.25 1 97.5 97 VAL A C 1
ATOM 781 O O . VAL A 1 97 ? 2.584 3.969 -3.883 1 97.5 97 VAL A O 1
ATOM 784 N N . LYS A 1 98 ? 3.711 4.918 -5.508 1 95.88 98 LYS A N 1
ATOM 785 C CA . LYS A 1 98 ? 2.865 4.512 -6.625 1 95.88 98 LYS A CA 1
ATOM 786 C C . LYS A 1 98 ? 2.541 3.021 -6.555 1 95.88 98 LYS A C 1
ATOM 788 O O . LYS A 1 98 ? 1.395 2.619 -6.762 1 95.88 98 LYS A O 1
ATOM 793 N N . PRO A 1 99 ? 3.445 2.191 -6.16 1 95.5 99 PRO A N 1
ATOM 794 C CA . PRO A 1 99 ? 3.158 0.755 -6.195 1 95.5 99 PRO A CA 1
ATOM 795 C C . PRO A 1 99 ? 2.109 0.338 -5.168 1 95.5 99 PRO A C 1
ATOM 797 O O . PRO A 1 99 ? 1.555 -0.761 -5.262 1 95.5 99 PRO A O 1
ATOM 800 N N . PHE A 1 100 ? 1.84 1.142 -4.254 1 96.88 100 PHE A N 1
ATOM 801 C CA . PHE A 1 100 ? 0.959 0.77 -3.152 1 96.88 100 PHE A CA 1
ATOM 802 C C . PHE A 1 100 ? -0.44 1.335 -3.363 1 96.88 100 PHE A C 1
ATOM 804 O O . PHE A 1 100 ? -1.334 1.118 -2.543 1 96.88 100 PHE A O 1
ATOM 811 N N . LEU A 1 101 ? -0.585 1.993 -4.449 1 95.38 101 LEU A N 1
ATOM 812 C CA . LEU A 1 101 ? -1.871 2.629 -4.71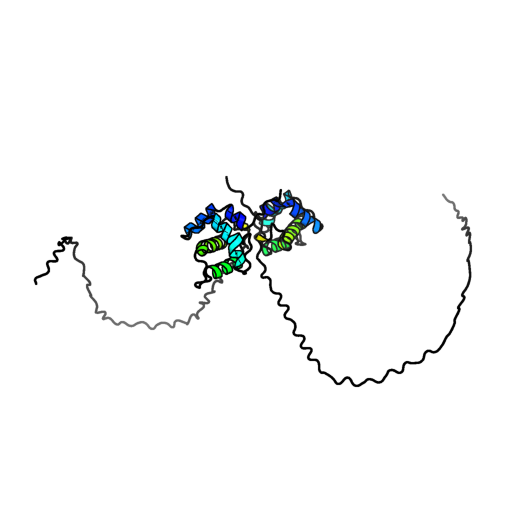5 1 95.38 101 LEU A CA 1
ATOM 813 C C . LEU A 1 101 ? -2.664 1.838 -5.75 1 95.38 101 LEU A C 1
ATOM 815 O O . LEU A 1 101 ? -2.082 1.144 -6.586 1 95.38 101 LEU A O 1
ATOM 819 N N . PRO A 1 102 ? -4.027 1.919 -5.562 1 89.12 102 PRO A N 1
ATOM 820 C CA . PRO A 1 102 ? -4.836 1.227 -6.57 1 89.12 102 PRO A CA 1
ATOM 821 C C . PRO A 1 102 ? -4.57 1.73 -7.988 1 89.12 102 PRO A C 1
ATOM 823 O O . PRO A 1 102 ? -4.277 2.912 -8.18 1 89.12 102 PRO A O 1
ATOM 826 N N . SER A 1 103 ? -4.594 0.775 -8.852 1 78.06 103 SER A N 1
ATOM 827 C CA . SER A 1 103 ? -4.418 1.105 -10.266 1 78.06 103 SER A CA 1
ATOM 828 C C . SER A 1 103 ? -5.66 1.787 -10.828 1 78.06 103 SER A C 1
ATOM 830 O O . SER A 1 103 ? -6.785 1.399 -10.516 1 78.06 103 SER A O 1
ATOM 832 N N . CYS A 1 104 ? -5.918 2.982 -10.633 1 61.97 104 CYS A N 1
ATOM 833 C CA . CYS A 1 104 ? -7.105 3.57 -11.242 1 61.97 104 CYS A CA 1
ATOM 834 C C . CYS A 1 104 ? -7.367 2.969 -12.617 1 61.97 104 CYS A C 1
ATOM 836 O O . CYS A 1 104 ? -6.473 2.92 -13.461 1 61.97 104 CYS A O 1
ATOM 838 N N . PRO A 1 105 ? -8.406 2.09 -12.625 1 49.66 105 PRO A N 1
ATOM 839 C CA . PRO A 1 105 ? -8.656 1.768 -14.031 1 49.66 105 PRO A CA 1
ATOM 840 C C . PRO A 1 105 ? -8.461 2.969 -14.953 1 49.66 105 PRO A C 1
ATOM 842 O O . PRO A 1 105 ? -8.734 4.105 -14.562 1 49.66 105 PRO A O 1
ATOM 845 N N . LEU A 1 106 ? -7.387 3.014 -15.539 1 44.12 106 LEU A N 1
ATOM 846 C CA . LEU A 1 106 ? -7.441 4.02 -16.594 1 44.12 106 LEU A CA 1
ATOM 847 C C . LEU A 1 106 ? -8.875 4.215 -17.094 1 44.12 106 LEU A C 1
ATOM 849 O O . LEU A 1 106 ? -9.469 3.295 -17.656 1 44.12 106 LEU A O 1
ATOM 853 N N . SER A 1 107 ? -9.75 4.59 -16.297 1 38.84 107 SER A N 1
ATOM 854 C CA . SER A 1 107 ? -10.969 4.973 -17 1 38.84 107 SER A CA 1
ATOM 855 C C . SER A 1 107 ? -10.664 5.402 -18.422 1 38.84 107 SER A C 1
ATOM 857 O O . SER A 1 107 ? -9.922 6.355 -18.656 1 38.84 107 SER A O 1
ATOM 859 N N . GLN A 1 108 ? -10.547 4.508 -19.281 1 40.06 108 GLN A N 1
ATOM 860 C CA . GLN A 1 108 ? -10.859 4.961 -20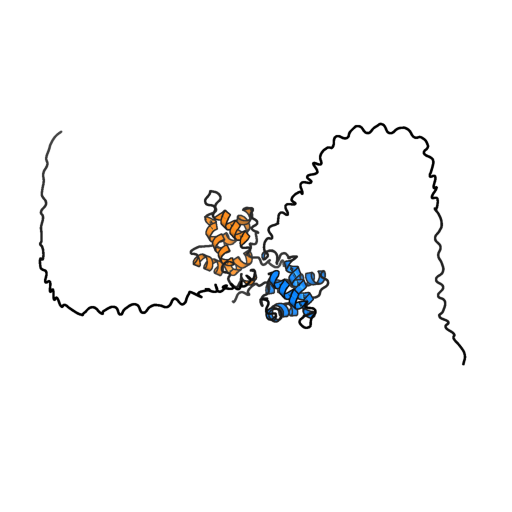.625 1 40.06 108 GLN A CA 1
ATOM 861 C C . GLN A 1 108 ? -11.914 6.062 -20.609 1 40.06 108 GLN A C 1
ATOM 863 O O . GLN A 1 108 ? -13.086 5.797 -20.359 1 40.06 108 GLN A O 1
ATOM 868 N N . SER A 1 109 ? -11.719 7.125 -19.984 1 37.81 109 SER A N 1
ATOM 869 C CA . SER A 1 109 ? -12.562 8.195 -20.5 1 37.81 109 SER A CA 1
ATOM 870 C C . SER A 1 109 ? -12.93 7.969 -21.953 1 37.81 109 SER A C 1
ATOM 872 O O . SER A 1 109 ? -12.094 8.148 -22.844 1 37.81 109 SER A O 1
ATOM 874 N N . THR A 1 110 ? -13.562 6.848 -22.203 1 37.25 110 THR A N 1
ATOM 875 C CA . THR A 1 110 ? -14.312 6.91 -23.453 1 37.25 110 THR A CA 1
ATOM 876 C C . THR A 1 110 ? -14.875 8.312 -23.672 1 37.25 110 THR A C 1
ATOM 878 O O . THR A 1 110 ? -15.734 8.766 -22.906 1 37.25 110 THR A O 1
ATOM 881 N N . LEU A 1 111 ? -14.055 9.219 -23.938 1 37.53 111 LEU A N 1
ATOM 882 C CA . LEU A 1 111 ? -14.672 10.297 -24.703 1 37.53 111 LEU A CA 1
ATOM 883 C C . LEU A 1 111 ? -15.773 9.758 -25.594 1 37.53 111 LEU A C 1
ATOM 885 O O . LEU A 1 111 ? -15.508 9.023 -26.547 1 37.53 111 LEU A O 1
ATOM 889 N N . LEU A 1 112 ? -16.844 9.266 -24.938 1 37.84 112 LEU A N 1
ATOM 890 C CA . LEU A 1 112 ? -18 9.195 -25.828 1 37.84 112 LEU A CA 1
ATOM 891 C C . LEU A 1 112 ? -17.953 10.305 -26.875 1 37.84 112 LEU A C 1
ATOM 893 O O . LEU A 1 112 ? -17.828 11.484 -26.531 1 37.84 112 LEU A O 1
ATOM 897 N N . PRO A 1 113 ? -17.344 10.078 -27.953 1 38.94 113 PRO A N 1
ATOM 898 C CA . PRO A 1 113 ? -17.656 11.109 -28.953 1 38.94 113 PRO A CA 1
ATOM 899 C C . PRO A 1 113 ? -19.125 11.539 -28.922 1 38.94 113 PRO A C 1
ATOM 901 O O . PRO A 1 113 ? -20.016 10.688 -28.859 1 38.94 113 PRO A O 1
ATOM 904 N N . LEU A 1 114 ? -19.391 12.469 -28.125 1 32.94 114 LEU A N 1
ATOM 905 C CA . LEU A 1 114 ? -20.672 13.062 -28.484 1 32.94 114 LEU A CA 1
ATOM 906 C C . LEU A 1 114 ? -20.906 13 -29.984 1 32.94 114 LEU A C 1
ATOM 908 O O . LEU A 1 114 ? -20.125 13.555 -30.766 1 32.94 114 LEU A O 1
ATOM 912 N N . LYS A 1 115 ? -21.344 11.797 -30.422 1 36.44 115 LYS A N 1
ATOM 913 C CA . LYS A 1 115 ? -21.953 11.867 -31.75 1 36.44 115 LYS A CA 1
ATOM 914 C C . LYS A 1 115 ? -22.703 13.18 -31.953 1 36.44 115 LYS A C 1
ATOM 916 O O . LYS A 1 115 ? -23.703 13.43 -31.281 1 36.44 115 LYS A O 1
ATOM 921 N N . THR A 1 116 ? -22.047 14.305 -32.25 1 33.94 116 THR A N 1
ATOM 922 C CA . THR A 1 116 ? -22.719 15.469 -32.812 1 33.94 116 THR A CA 1
ATOM 923 C C . THR A 1 116 ? -23.719 15.047 -33.875 1 33.94 116 THR A C 1
ATOM 925 O O . THR A 1 116 ? -23.328 14.469 -34.906 1 33.94 116 THR A O 1
ATOM 928 N N . SER A 1 117 ? -24.875 14.359 -33.5 1 31.12 117 SER A N 1
ATOM 929 C CA . SER A 1 117 ? -25.969 14.219 -34.438 1 31.12 117 SER A CA 1
ATOM 930 C C . SER A 1 117 ? -26.203 15.523 -35.219 1 31.12 117 SER A C 1
ATOM 932 O O . SER A 1 117 ? -26.906 16.406 -34.719 1 31.12 117 SER A O 1
ATOM 934 N N . LYS A 1 118 ? -25.234 16.219 -35.688 1 31.53 118 LYS A N 1
ATOM 935 C CA . LYS A 1 118 ? -25.609 17.328 -36.562 1 31.53 118 LYS A CA 1
ATOM 936 C C . LYS A 1 118 ? -26.438 16.828 -37.75 1 31.53 118 LYS A C 1
ATOM 938 O O . LYS A 1 118 ? -26.578 17.531 -38.75 1 31.53 118 LYS A O 1
ATOM 943 N N . ASP A 1 119 ? -26.984 15.555 -37.812 1 31.55 119 ASP A N 1
ATOM 944 C CA . ASP A 1 119 ? -27.625 15.445 -39.125 1 31.55 119 ASP A CA 1
ATOM 945 C C . ASP A 1 119 ? -28.781 16.438 -39.281 1 31.55 119 ASP A C 1
ATOM 947 O O . 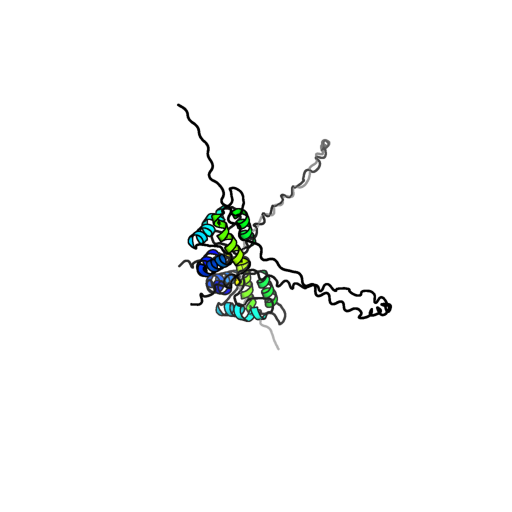ASP A 1 119 ? -29.891 16.188 -38.781 1 31.55 119 ASP A O 1
ATOM 951 N N . ARG A 1 120 ? -28.688 17.719 -38.75 1 26.8 120 ARG A N 1
ATOM 952 C CA . ARG A 1 120 ? -29.844 18.562 -39.062 1 26.8 120 ARG A CA 1
ATOM 953 C C . ARG A 1 120 ? -30.328 18.297 -40.5 1 26.8 120 ARG A C 1
ATOM 955 O O . ARG A 1 120 ? -29.516 17.969 -41.375 1 26.8 120 ARG A O 1
ATOM 962 N N . ALA A 1 121 ? -31.625 18.141 -40.688 1 30.31 121 ALA A N 1
ATOM 963 C CA . ALA A 1 121 ? -32.531 18.125 -41.812 1 30.31 121 ALA A CA 1
ATOM 964 C C . ALA A 1 121 ? -32.062 19.109 -42.875 1 30.31 121 ALA A C 1
ATOM 966 O O . ALA A 1 121 ? -31.812 20.281 -42.594 1 30.31 121 ALA A O 1
ATOM 967 N N . SER A 1 122 ? -31.297 18.766 -43.938 1 28.75 122 SER A N 1
ATOM 968 C CA . SER A 1 122 ? -31.016 19.484 -45.188 1 28.75 122 SER A CA 1
ATOM 969 C C . SER A 1 122 ? -32.281 20.172 -45.688 1 28.75 122 SER A C 1
ATOM 971 O O . SER A 1 122 ? -33.188 19.531 -46.156 1 28.75 122 SER A O 1
ATOM 973 N N . THR A 1 123 ? -32.938 21.094 -44.906 1 29.41 123 THR A N 1
ATOM 974 C CA . THR A 1 123 ? -34 21.891 -45.5 1 29.41 123 THR A CA 1
ATOM 975 C C . THR A 1 123 ? -33.594 22.312 -46.938 1 29.41 123 THR A C 1
ATOM 977 O O . THR A 1 123 ? -32.469 22.75 -47.156 1 29.41 123 THR A O 1
ATOM 980 N N . GLN A 1 124 ? -34.312 21.797 -47.938 1 28.78 124 GLN A N 1
ATOM 981 C CA . GLN A 1 124 ? -34.344 22.172 -49.344 1 28.78 124 GLN A CA 1
ATOM 982 C C . GLN A 1 124 ? -34.219 23.688 -49.5 1 28.78 124 GLN A C 1
ATOM 984 O O . GLN A 1 124 ? -35.094 24.438 -49.062 1 28.78 124 GLN A O 1
ATOM 989 N N . ALA A 1 125 ? -33.031 24.312 -49.438 1 31.48 125 ALA A N 1
ATOM 990 C CA . ALA A 1 125 ? -32.75 25.688 -49.844 1 31.48 125 ALA A CA 1
ATOM 991 C C . ALA A 1 125 ? -33.469 26.047 -51.125 1 31.48 125 ALA A C 1
ATOM 993 O O . ALA A 1 125 ? -33.219 25.453 -52.188 1 31.48 125 ALA A O 1
ATOM 994 N N . SER A 1 126 ? -34.781 26.297 -51.062 1 31.22 126 SER A N 1
ATOM 995 C CA . SER A 1 126 ? -35.406 27 -52.188 1 31.22 126 SER A CA 1
ATOM 996 C C . SER A 1 126 ? -34.531 28.141 -52.688 1 31.22 126 SER A C 1
ATOM 998 O O . SER A 1 126 ? -33.781 28.734 -51.906 1 31.22 126 SER A O 1
ATOM 1000 N N . ASP A 1 127 ? -34.312 28.297 -54.031 1 33.34 127 ASP A N 1
ATOM 1001 C CA . ASP A 1 127 ? -33.562 29.172 -54.906 1 33.34 127 ASP A CA 1
ATOM 1002 C C . ASP A 1 127 ? -33.75 30.641 -54.5 1 33.34 127 ASP A C 1
ATOM 1004 O O . ASP A 1 127 ? -34.875 31.109 -54.375 1 33.34 127 ASP A O 1
ATOM 1008 N N . PRO A 1 128 ? -32.875 31.188 -53.656 1 34.91 128 PRO A N 1
ATOM 1009 C CA . PRO A 1 128 ? -33.094 32.562 -53.219 1 34.91 128 PRO A CA 1
ATOM 1010 C C . PRO A 1 128 ? -33.406 33.531 -54.344 1 34.91 128 PRO A C 1
ATOM 1012 O O . PRO A 1 128 ? -32.938 33.344 -55.469 1 34.91 128 PRO A O 1
ATOM 1015 N N . PRO A 1 129 ? -34.562 34.031 -54.438 1 35.44 129 PRO A N 1
ATOM 1016 C CA . PRO A 1 129 ? -34.812 35 -55.531 1 35.44 129 PRO A CA 1
ATOM 1017 C C . PRO A 1 129 ? -33.656 36 -55.719 1 35.44 129 PRO A C 1
ATOM 1019 O O . PRO A 1 129 ? -32.906 36.25 -54.781 1 35.44 129 PRO A O 1
ATOM 1022 N N . LYS A 1 130 ? -33.219 36.312 -56.969 1 34.09 130 LYS A N 1
ATOM 1023 C CA . LYS A 1 130 ? -32.188 37.125 -57.562 1 34.09 130 LYS A CA 1
ATOM 1024 C C . LYS A 1 130 ? -32.188 38.531 -56.938 1 34.09 130 LYS A C 1
ATOM 1026 O O . LYS A 1 130 ? -33.25 39.188 -56.875 1 34.09 130 LYS A O 1
ATOM 1031 N N . PRO A 1 131 ? -31.234 38.844 -55.938 1 31.53 131 PRO A N 1
ATOM 1032 C CA . PRO A 1 131 ? -31.188 40.125 -55.25 1 31.53 131 PRO A CA 1
ATOM 1033 C C . PRO A 1 131 ? -31.078 41.312 -56.188 1 31.53 131 PRO A C 1
ATOM 1035 O O . PRO A 1 131 ? -30.25 41.312 -57.094 1 31.53 131 PRO A O 1
ATOM 1038 N N . VAL A 1 132 ? -32.156 41.812 -56.594 1 30.28 132 VAL A N 1
ATOM 1039 C CA . VAL A 1 132 ? -32.156 43 -57.469 1 30.28 132 VAL A CA 1
ATOM 1040 C C . VAL A 1 132 ? -31.109 44 -56.969 1 30.28 132 VAL A C 1
ATOM 1042 O O . VAL A 1 132 ? -30.703 43.938 -55.812 1 30.28 132 VAL A O 1
ATOM 1045 N N . LEU A 1 133 ? -30.875 45.125 -57.625 1 28.44 133 LEU A N 1
ATOM 1046 C CA . LEU A 1 133 ? -29.906 46.094 -58.156 1 28.44 133 LEU A CA 1
ATOM 1047 C C . LEU A 1 133 ? -29.484 47.094 -57.094 1 28.44 133 LEU A C 1
ATOM 1049 O O . LEU A 1 133 ? -28.391 47.656 -57.156 1 28.44 133 LEU A O 1
ATOM 1053 N N . PRO A 1 134 ? -30.109 47.344 -55.875 1 30.34 134 PRO A N 1
ATOM 1054 C CA . PRO A 1 134 ? -30.078 48.812 -55.906 1 30.34 134 PRO A CA 1
ATOM 1055 C C . PRO A 1 134 ? -28.688 49.375 -55.75 1 30.34 134 PRO A C 1
ATOM 1057 O O . PRO A 1 134 ? -27.797 48.719 -55.188 1 30.34 134 PRO A O 1
ATOM 1060 N N . ASP A 1 135 ? -28.141 50.438 -56.406 1 26.47 135 ASP A N 1
ATOM 1061 C CA . ASP A 1 135 ? -27.016 51.25 -56.844 1 26.47 135 ASP A CA 1
ATOM 1062 C C . ASP A 1 135 ? -26.359 51.969 -55.656 1 26.47 135 ASP A C 1
ATOM 1064 O O . ASP A 1 135 ? -25.141 52.094 -55.594 1 26.47 135 ASP A O 1
ATOM 1068 N N . GLU A 1 136 ? -27.047 52.719 -54.781 1 29.17 136 GLU A N 1
ATOM 1069 C CA . GLU A 1 136 ? -26.562 54.062 -54.469 1 29.17 136 GLU A CA 1
ATOM 1070 C C . GLU A 1 136 ? -25.531 54 -53.344 1 29.17 136 GLU A C 1
ATOM 1072 O O . GLU A 1 136 ? -25.328 55 -52.656 1 29.17 136 GLU A O 1
ATOM 1077 N N . SER A 1 137 ? -24.516 53.188 -53.312 1 26.59 137 SER A N 1
ATOM 1078 C CA . SER A 1 137 ? -23.812 53 -52.031 1 26.59 137 SER A CA 1
ATOM 1079 C C . SER A 1 137 ? -22.953 54.219 -51.688 1 26.59 137 SER A C 1
ATOM 1081 O O . SER A 1 137 ? -21.984 54.5 -52.406 1 26.59 137 SER A O 1
ATOM 1083 N N . GLN A 1 138 ? -23.516 55.156 -51.031 1 22.5 138 GLN A N 1
ATOM 1084 C CA . GLN A 1 138 ? -23.031 56.5 -50.719 1 22.5 138 GLN A CA 1
ATOM 1085 C C . GLN A 1 138 ? -21.797 56.469 -49.844 1 22.5 138 GLN A C 1
ATOM 1087 O O . GLN A 1 138 ? -20.828 57.188 -50.094 1 22.5 138 GLN A O 1
ATOM 1092 N N . LYS A 1 139 ? -21.938 55.938 -48.531 1 19.66 139 LYS A N 1
ATOM 1093 C CA . LYS A 1 139 ? -21.703 56.906 -47.469 1 19.66 139 LYS A CA 1
ATOM 1094 C C . LYS A 1 139 ? -20.219 57.062 -47.188 1 19.66 139 LYS A C 1
ATOM 1096 O O . LYS A 1 139 ? -19.719 58.188 -47.094 1 19.66 139 LYS A O 1
ATOM 1101 N N . ASP A 1 140 ? -19.422 56.188 -46.375 1 22.06 140 ASP A N 1
ATOM 1102 C CA . ASP A 1 140 ? -18.938 56.594 -45.062 1 22.06 140 ASP A CA 1
ATOM 1103 C C . ASP A 1 140 ? -17.484 57.031 -45.125 1 22.06 140 ASP A C 1
ATOM 1105 O O . ASP A 1 140 ? -16.578 56.25 -45.375 1 22.06 140 ASP A O 1
ATOM 1109 N N . PRO A 1 141 ? -16.922 58.031 -45.688 1 27.17 141 PRO A N 1
ATOM 1110 C CA . PRO A 1 141 ? -15.477 58.219 -45.844 1 27.17 141 PRO A CA 1
ATOM 1111 C C . PRO A 1 141 ? -14.742 58.406 -44.531 1 27.17 141 PRO A C 1
ATOM 1113 O O . PRO A 1 141 ? -13.578 58.812 -44.531 1 27.17 141 PRO A O 1
ATOM 1116 N N . LEU A 1 142 ? -15.219 57.812 -43.375 1 23.47 142 LEU A N 1
ATOM 1117 C CA . LEU A 1 142 ? -14.695 58.438 -42.156 1 23.47 142 LEU A CA 1
ATOM 1118 C C . LEU A 1 142 ? -13.188 58.25 -42.062 1 23.47 142 LEU A C 1
ATOM 1120 O O . LEU A 1 142 ? -12.695 57.125 -42 1 23.47 142 LEU A O 1
ATOM 1124 N N . LEU A 1 143 ? -12.359 59.125 -42.594 1 23.78 143 LEU A N 1
ATOM 1125 C CA . LEU A 1 143 ? -10.914 59.25 -42.656 1 23.78 143 LEU A CA 1
ATOM 1126 C C . LEU A 1 143 ? -10.297 59.344 -41.281 1 23.78 143 LEU A C 1
ATOM 1128 O O . LEU A 1 143 ? -10.492 60.344 -40.562 1 23.78 143 LEU A O 1
ATOM 1132 N N . LEU A 1 144 ? -10.336 58.312 -40.406 1 23.27 144 LEU A N 1
ATOM 1133 C CA . LEU A 1 144 ? -9.82 58.281 -39.031 1 23.27 144 LEU A CA 1
ATOM 1134 C C . LEU A 1 144 ? -8.336 58.625 -39 1 23.27 144 LEU A C 1
ATOM 1136 O O . LEU A 1 144 ? -7.5 57.781 -39.344 1 23.27 144 LEU A O 1
ATOM 1140 N N . ASP A 1 145 ? -7.848 59.75 -39.281 1 22.2 145 ASP A N 1
ATOM 1141 C CA . ASP A 1 145 ? -6.434 60.062 -39.469 1 22.2 145 ASP A CA 1
ATOM 1142 C C . ASP A 1 145 ? -5.699 60.062 -38.125 1 22.2 145 ASP A C 1
ATOM 1144 O O . ASP A 1 145 ? -4.48 60.219 -38.094 1 22.2 145 ASP A O 1
ATOM 1148 N N . ALA A 1 146 ? -6.23 59.75 -36.938 1 24.92 146 ALA A N 1
ATOM 1149 C CA . ALA A 1 146 ? -5.629 60.531 -35.875 1 24.92 146 ALA A CA 1
ATOM 1150 C C . ALA A 1 146 ? -4.23 60.031 -35.531 1 24.92 146 ALA A C 1
ATOM 1152 O O . ALA A 1 146 ? -4.086 59 -34.875 1 24.92 146 ALA A O 1
ATOM 1153 N N . LEU A 1 147 ? -3.162 60.281 -36.188 1 21.42 147 LEU A N 1
ATOM 1154 C CA . LEU A 1 147 ? -1.841 59.688 -36.094 1 21.42 147 LEU A CA 1
ATOM 1155 C C . LEU A 1 147 ? -1.164 60.094 -34.781 1 21.42 147 LEU A C 1
ATOM 1157 O O . LEU A 1 147 ? -0.613 59.219 -34.094 1 21.42 147 LEU A O 1
ATOM 1161 N N . SER A 1 148 ? -0.968 61.438 -34.344 1 20.59 148 SER A N 1
ATOM 1162 C CA . SER A 1 148 ? 0.443 61.812 -34.281 1 20.59 148 SER A CA 1
ATOM 1163 C C . SER A 1 148 ? 1.048 61.531 -32.906 1 20.59 148 SER A C 1
ATOM 1165 O O . SER A 1 148 ? 2.084 60.875 -32.812 1 20.59 148 SER A O 1
ATOM 1167 N N . SER A 1 149 ? 1.126 62.594 -31.844 1 24.27 149 SER A N 1
ATOM 1168 C CA . SER A 1 149 ? 2.4 63.188 -31.5 1 24.27 149 SER A CA 1
ATOM 1169 C C . SER A 1 149 ? 3.051 62.5 -30.312 1 24.27 149 SER A C 1
ATOM 1171 O O . SER A 1 149 ? 2.369 61.875 -29.516 1 24.27 149 SER A O 1
ATOM 1173 N N . PRO A 1 150 ? 4.312 63.188 -29.797 1 26.27 150 PRO A N 1
ATOM 1174 C CA . PRO A 1 150 ? 5.629 62.719 -29.359 1 26.27 150 PRO A CA 1
ATOM 1175 C C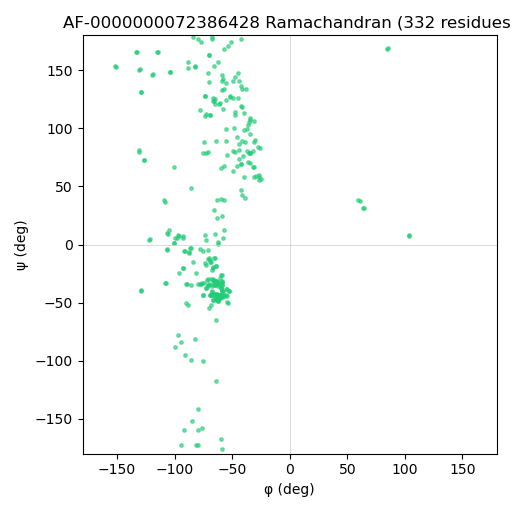 . PRO A 1 150 ? 5.688 62.469 -27.859 1 26.27 150 PRO A C 1
ATOM 1177 O O . PRO A 1 150 ? 4.789 62.875 -27.125 1 26.27 150 PRO A O 1
ATOM 1180 N N . PRO A 1 151 ? 6.918 62.438 -27.25 1 27.22 151 PRO A N 1
ATOM 1181 C CA . PRO A 1 151 ? 7.691 61.688 -26.266 1 27.22 151 PRO A CA 1
ATOM 1182 C C . PRO A 1 151 ? 7.656 62.281 -24.875 1 27.22 151 PRO A C 1
ATOM 1184 O O . PRO A 1 151 ? 7.711 61.562 -23.875 1 27.22 151 PRO A O 1
ATOM 1187 N N . THR A 1 152 ? 7.395 63.625 -24.641 1 25.62 152 THR A N 1
ATOM 1188 C CA . THR A 1 152 ? 8.523 64.25 -23.969 1 25.62 152 THR A CA 1
ATOM 1189 C C . THR A 1 152 ? 8.516 63.938 -22.484 1 25.62 152 THR A C 1
ATOM 1191 O O . THR A 1 152 ? 7.457 63.656 -21.906 1 25.62 152 THR A O 1
ATOM 1194 N N . THR A 1 153 ? 9.555 64.375 -21.609 1 28.69 153 THR A N 1
ATOM 1195 C CA . THR A 1 153 ? 10.57 64.125 -20.594 1 28.69 153 THR A CA 1
ATOM 1196 C C . THR A 1 153 ? 10.125 64.625 -19.219 1 28.69 153 THR A C 1
ATOM 1198 O O . THR A 1 153 ? 10.672 64.188 -18.203 1 28.69 153 THR A O 1
ATOM 1201 N N . PRO A 1 154 ? 8.82 65 -18.938 1 25 154 PRO A N 1
ATOM 1202 C CA . PRO A 1 154 ? 8.945 66.125 -18.031 1 25 154 PRO A CA 1
ATOM 1203 C C . PRO A 1 154 ? 9.633 65.75 -16.703 1 25 154 PRO A C 1
ATOM 1205 O O . PRO A 1 154 ? 9.641 64.625 -16.328 1 25 154 PRO A O 1
ATOM 1208 N N . SER A 1 155 ? 10.242 66.812 -16 1 26.41 155 SER A N 1
ATOM 1209 C CA . SER A 1 155 ? 11.203 67.188 -14.984 1 26.41 155 SER A CA 1
ATOM 1210 C C . SER A 1 155 ? 10.672 67 -13.578 1 26.41 155 SER A C 1
ATOM 1212 O O . SER A 1 155 ? 9.516 67.312 -13.281 1 26.41 155 SER A O 1
ATOM 1214 N N . TYR A 1 156 ? 11.305 66.062 -12.781 1 25.83 156 TYR A N 1
ATOM 1215 C CA . TYR A 1 156 ? 11.133 65.438 -11.484 1 25.83 156 TYR A CA 1
ATOM 1216 C C . TYR A 1 156 ? 11.211 66.438 -10.352 1 25.83 156 TYR A C 1
ATOM 1218 O O . TYR A 1 156 ? 11.266 66.062 -9.18 1 25.83 156 TYR A O 1
ATOM 1226 N N . SER A 1 157 ? 10.961 67.75 -10.609 1 26.75 157 SER A N 1
ATOM 1227 C CA . SER A 1 157 ? 11.562 68.625 -9.578 1 26.75 157 SER A CA 1
ATOM 1228 C C . SER A 1 157 ? 10.984 68.312 -8.203 1 26.75 157 SER A C 1
ATOM 1230 O O . SER A 1 157 ? 9.781 68.062 -8.07 1 26.75 157 SER A O 1
ATOM 1232 N N . LEU A 1 158 ? 11.867 67.938 -7.23 1 31.58 158 LEU A N 1
ATOM 1233 C CA . LEU A 1 158 ? 11.969 67.562 -5.832 1 31.58 158 LEU A CA 1
ATOM 1234 C C . LEU A 1 158 ? 11.414 68.625 -4.91 1 31.58 158 LEU A C 1
ATOM 1236 O O . LEU A 1 158 ? 12.141 69.188 -4.086 1 31.58 158 LEU A O 1
ATOM 1240 N N . HIS A 1 159 ? 10.289 69.312 -5.266 1 27.7 159 HIS A N 1
ATOM 1241 C CA . HIS A 1 159 ? 10.094 70.5 -4.438 1 27.7 159 HIS A CA 1
ATOM 1242 C C . HIS A 1 159 ? 10.055 70.188 -2.959 1 27.7 159 HIS A C 1
ATOM 1244 O O . HIS A 1 159 ? 9.469 69.125 -2.58 1 27.7 159 HIS A O 1
ATOM 1250 N N . PRO A 1 160 ? 10.891 70.812 -2.195 1 36.47 160 PRO A N 1
ATOM 1251 C CA . PRO A 1 160 ? 11.242 70.812 -0.774 1 36.47 160 PRO A CA 1
ATOM 1252 C C . PRO A 1 160 ? 10.055 71.125 0.131 1 36.47 160 PRO A C 1
ATOM 1254 O O . PRO A 1 160 ? 9.117 71.812 -0.288 1 36.47 160 PRO A O 1
ATOM 1257 N N . ILE A 1 161 ? 9.664 70.125 0.996 1 30.19 161 ILE A N 1
ATOM 1258 C CA . ILE A 1 161 ? 8.57 70.188 1.962 1 30.19 161 ILE A CA 1
ATOM 1259 C C . ILE A 1 161 ? 8.711 71.375 2.873 1 30.19 161 ILE A C 1
ATOM 1261 O O . ILE A 1 161 ? 9.656 71.438 3.662 1 30.19 161 ILE A O 1
ATOM 1265 N N . ILE A 1 162 ? 8.359 72.562 2.344 1 28.84 162 ILE A N 1
ATOM 1266 C CA . ILE A 1 162 ? 8.445 73.812 3.102 1 28.84 162 ILE A CA 1
ATOM 1267 C C . ILE A 1 162 ? 7.461 73.75 4.266 1 28.84 162 ILE A C 1
ATOM 1269 O O . ILE A 1 162 ? 7.578 74.562 5.207 1 28.84 162 ILE A O 1
ATOM 1273 N N . ARG A 1 163 ? 6.707 72.812 4.785 1 30.75 163 ARG A N 1
ATOM 1274 C CA . ARG A 1 163 ? 5.555 73.5 5.41 1 30.75 163 ARG A CA 1
ATOM 1275 C C . ARG A 1 163 ? 5.992 74.438 6.527 1 30.75 163 ARG A C 1
ATOM 1277 O O . ARG A 1 163 ? 6.707 74 7.445 1 30.75 163 ARG A O 1
ATOM 1284 N N . PRO A 1 164 ? 5.633 75.75 6.34 1 30.17 164 PRO A N 1
ATOM 1285 C CA . PRO A 1 164 ? 5.793 77 7.078 1 30.17 164 PRO A CA 1
ATOM 1286 C C . PRO A 1 164 ? 4.945 77.062 8.352 1 30.17 164 PRO A C 1
ATOM 1288 O O . PRO A 1 164 ? 5.34 77.688 9.336 1 30.17 164 PRO A O 1
ATOM 1291 N N . TRP A 1 165 ? 3.703 76.5 8.492 1 31.17 165 TRP A N 1
ATOM 1292 C CA . TRP A 1 165 ? 2.723 77.5 8.914 1 31.17 165 TRP A CA 1
ATOM 1293 C C . TRP A 1 165 ? 3.127 78.125 10.242 1 31.17 165 TRP A C 1
ATOM 1295 O O . TRP A 1 165 ? 3.844 77.5 11.039 1 31.17 165 TRP A O 1
ATOM 1305 N N . PRO A 1 166 ? 2.125 79 10.664 1 37.38 166 PRO A N 1
ATOM 1306 C CA . PRO A 1 166 ? 1.93 80.375 11.062 1 37.38 166 PRO A CA 1
ATOM 1307 C C . PRO A 1 166 ? 2.219 80.625 12.547 1 37.38 166 PRO A C 1
ATOM 1309 O O . PRO A 1 166 ? 2.303 79.688 13.32 1 37.38 166 PRO A O 1
ATOM 1312 N N . PRO A 1 167 ? 1.396 81.75 13 1 44.38 167 PRO A N 1
ATOM 1313 C CA . PRO A 1 167 ? 1.524 82.938 13.867 1 44.38 167 PRO A CA 1
ATOM 1314 C C . PRO A 1 167 ? 1.235 82.625 15.328 1 44.38 167 PRO A C 1
ATOM 1316 O O . PRO A 1 167 ? 2.021 82.938 16.203 1 44.38 167 PRO A O 1
ATOM 1319 N N . PRO A 1 168 ? -0.053 82.875 16.094 1 41.5 168 PRO A N 1
ATOM 1320 C CA . PRO A 1 168 ? 0.062 83.312 17.5 1 41.5 168 PRO A CA 1
ATOM 1321 C C . PRO A 1 168 ? 0.492 82.188 18.422 1 41.5 168 PRO A C 1
ATOM 1323 O O . PRO A 1 168 ? 0.266 81 18.109 1 41.5 168 PRO A O 1
ATOM 1326 N N . MET B 1 1 ? 23.328 6.637 -3.869 1 32.97 1 MET B N 1
ATOM 1327 C CA . MET B 1 1 ? 23.078 5.199 -3.818 1 32.97 1 MET B CA 1
ATOM 1328 C C . MET B 1 1 ? 21.609 4.891 -4.02 1 32.97 1 MET B C 1
ATOM 1330 O O . MET B 1 1 ? 20.75 5.555 -3.438 1 32.97 1 MET B O 1
ATOM 1334 N N . GLY B 1 2 ? 21.078 4.609 -5.156 1 45.12 2 GLY B N 1
ATOM 1335 C CA . GLY B 1 2 ? 19.688 4.594 -5.566 1 45.12 2 GLY B CA 1
ATOM 1336 C C . GLY B 1 2 ? 18.781 3.855 -4.59 1 45.12 2 GLY B C 1
ATOM 1337 O O . GLY B 1 2 ? 19.031 2.695 -4.262 1 45.12 2 GLY B O 1
ATOM 1338 N N . GLN B 1 3 ? 18.391 4.438 -3.531 1 57.5 3 GLN B N 1
ATOM 1339 C CA . GLN B 1 3 ? 17.609 3.789 -2.479 1 57.5 3 GLN B CA 1
ATOM 1340 C C . 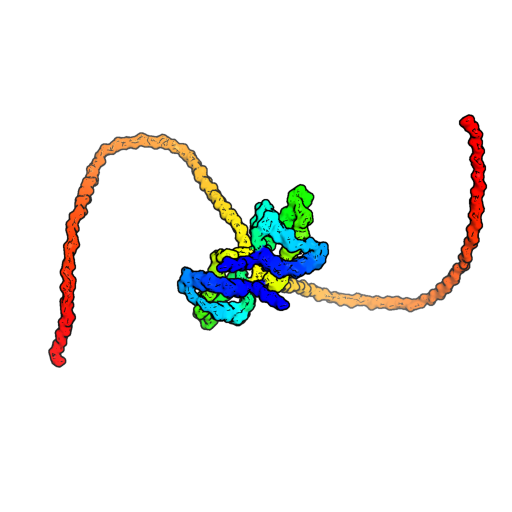GLN B 1 3 ? 16.641 2.762 -3.062 1 57.5 3 GLN B C 1
ATOM 1342 O O . GLN B 1 3 ? 16 3.021 -4.078 1 57.5 3 GLN B O 1
ATOM 1347 N N . THR B 1 4 ? 16.984 1.459 -2.85 1 73.44 4 THR B N 1
ATOM 1348 C CA . THR B 1 4 ? 16.125 0.364 -3.285 1 73.44 4 THR B CA 1
ATOM 1349 C C . THR B 1 4 ? 14.656 0.679 -3 1 73.44 4 THR B C 1
ATOM 1351 O O . THR B 1 4 ? 14.312 1.115 -1.899 1 73.44 4 THR B O 1
ATOM 1354 N N . LEU B 1 5 ? 13.914 0.733 -4.008 1 88.62 5 LEU B N 1
ATOM 1355 C CA . LEU B 1 5 ? 12.492 1.048 -3.977 1 88.62 5 LEU B CA 1
ATOM 1356 C C . LEU B 1 5 ? 11.695 -0.082 -3.33 1 88.62 5 LEU B C 1
ATOM 1358 O O . LEU B 1 5 ? 11.883 -1.252 -3.672 1 88.62 5 LEU B O 1
ATOM 1362 N N . THR B 1 6 ? 11.195 0.254 -2.191 1 95.69 6 THR B N 1
ATOM 1363 C CA . THR B 1 6 ? 10.281 -0.708 -1.591 1 95.69 6 THR B CA 1
ATOM 1364 C C . THR B 1 6 ? 9.008 -0.834 -2.426 1 95.69 6 THR B C 1
ATOM 1366 O O . THR B 1 6 ? 8.375 0.17 -2.762 1 95.69 6 THR B O 1
ATOM 1369 N N . THR B 1 7 ? 8.711 -2.02 -2.842 1 97.56 7 THR B N 1
ATOM 1370 C CA . THR B 1 7 ? 7.539 -2.34 -3.654 1 97.56 7 THR B CA 1
ATOM 1371 C C . THR B 1 7 ? 6.809 -3.555 -3.09 1 97.56 7 THR B C 1
ATOM 1373 O O . THR B 1 7 ? 7.324 -4.242 -2.209 1 97.56 7 THR B O 1
ATOM 1376 N N . PRO B 1 8 ? 5.598 -3.809 -3.516 1 98.19 8 PRO B N 1
ATOM 1377 C CA . PRO B 1 8 ? 4.914 -5.031 -3.088 1 98.19 8 PRO B CA 1
ATOM 1378 C C . PRO B 1 8 ? 5.742 -6.289 -3.338 1 98.19 8 PRO B C 1
ATOM 1380 O O . PRO B 1 8 ? 5.836 -7.156 -2.467 1 98.19 8 PRO B O 1
ATOM 1383 N N . LEU B 1 9 ? 6.398 -6.312 -4.457 1 98.5 9 LEU B N 1
ATOM 1384 C CA . LEU B 1 9 ? 7.234 -7.477 -4.727 1 98.5 9 LEU B CA 1
ATOM 1385 C C . LEU B 1 9 ? 8.398 -7.547 -3.744 1 98.5 9 LEU B C 1
ATOM 1387 O O . LEU B 1 9 ? 8.664 -8.602 -3.16 1 98.5 9 LEU B O 1
ATOM 1391 N N . SER B 1 10 ? 9.094 -6.438 -3.545 1 97.62 10 SER B N 1
ATOM 1392 C CA . SER B 1 10 ? 10.242 -6.465 -2.643 1 97.62 10 SER B CA 1
ATOM 1393 C C . SER B 1 10 ? 9.812 -6.816 -1.22 1 97.62 10 SER B C 1
ATOM 1395 O O . SER B 1 10 ? 10.555 -7.488 -0.496 1 97.62 10 SER B O 1
ATOM 1397 N N . LEU B 1 11 ? 8.602 -6.402 -0.81 1 98 11 LEU B N 1
ATOM 1398 C CA . LEU B 1 11 ? 8.109 -6.75 0.516 1 98 11 LEU B CA 1
ATOM 1399 C C . LEU B 1 11 ? 7.848 -8.25 0.622 1 98 11 LEU B C 1
ATOM 1401 O O . LEU B 1 11 ? 8.211 -8.875 1.62 1 98 11 LEU B O 1
ATOM 1405 N N . THR B 1 12 ? 7.25 -8.781 -0.409 1 98.44 12 THR B N 1
ATOM 1406 C CA . THR B 1 12 ? 6.977 -10.211 -0.377 1 98.44 12 THR B CA 1
ATOM 1407 C C . THR B 1 12 ? 8.273 -11.008 -0.365 1 98.44 12 THR B C 1
ATOM 1409 O O . THR B 1 12 ? 8.359 -12.062 0.274 1 98.44 12 THR B O 1
ATOM 1412 N N . LEU B 1 13 ? 9.297 -10.516 -1.05 1 98.12 13 LEU B N 1
ATOM 1413 C CA . LEU B 1 13 ? 10.578 -11.211 -1.086 1 98.12 13 LEU B CA 1
ATOM 1414 C C . LEU B 1 13 ? 11.305 -11.086 0.251 1 98.12 13 LEU B C 1
ATOM 1416 O O . LEU B 1 13 ? 11.945 -12.039 0.707 1 98.12 13 LEU B O 1
ATOM 1420 N N . THR B 1 14 ? 11.18 -9.914 0.854 1 96.94 14 THR B N 1
ATOM 1421 C CA . THR B 1 14 ? 11.766 -9.695 2.17 1 96.94 14 THR B CA 1
ATOM 1422 C C . THR B 1 14 ? 11.117 -10.602 3.211 1 96.94 14 THR B C 1
ATOM 1424 O O . THR B 1 14 ? 11.797 -11.109 4.105 1 96.94 14 THR B O 1
ATOM 1427 N N . HIS B 1 15 ? 9.828 -10.867 3.057 1 97.94 15 HIS B N 1
ATOM 1428 C CA . HIS B 1 15 ? 9.078 -11.68 4.008 1 97.94 15 HIS B CA 1
ATOM 1429 C C . HIS B 1 15 ? 8.734 -13.039 3.414 1 97.94 15 HIS B C 1
ATOM 1431 O O . HIS B 1 15 ? 7.645 -13.57 3.664 1 97.94 15 HIS B O 1
ATOM 1437 N N . PHE B 1 16 ? 9.648 -13.562 2.648 1 98.5 16 PHE B N 1
ATOM 1438 C CA . PHE B 1 16 ? 9.273 -14.727 1.855 1 98.5 16 PHE B CA 1
ATOM 1439 C C . PHE B 1 16 ? 8.992 -15.93 2.752 1 98.5 16 PHE B C 1
ATOM 1441 O O . PHE B 1 16 ? 8.188 -16.797 2.406 1 98.5 16 PHE B O 1
ATOM 1448 N N . SER B 1 17 ? 9.594 -16.125 3.939 1 98.25 17 SER B N 1
ATOM 1449 C CA . SER B 1 17 ? 9.273 -17.219 4.848 1 98.25 17 SER B CA 1
ATOM 1450 C C . SER B 1 17 ? 7.809 -17.172 5.262 1 98.25 17 SER B C 1
ATOM 1452 O O . SER B 1 17 ? 7.16 -18.219 5.352 1 98.25 17 SER B O 1
ATOM 1454 N N . ASP B 1 18 ? 7.34 -15.984 5.492 1 98.06 18 ASP B N 1
ATOM 1455 C CA . ASP B 1 18 ? 5.926 -15.828 5.809 1 98.06 18 ASP B CA 1
ATOM 1456 C C . ASP B 1 18 ? 5.051 -16.172 4.605 1 98.06 18 ASP B C 1
ATOM 1458 O O . ASP B 1 18 ? 4.008 -16.812 4.758 1 98.06 18 ASP B O 1
ATOM 1462 N N . VAL B 1 19 ? 5.488 -15.742 3.418 1 98.75 19 VAL B N 1
ATOM 1463 C CA . VAL B 1 19 ? 4.777 -16.047 2.18 1 98.75 19 VAL B CA 1
ATOM 1464 C C . VAL B 1 19 ? 4.707 -17.562 1.989 1 98.75 19 VAL B C 1
ATOM 1466 O O . VAL B 1 19 ? 3.645 -18.109 1.676 1 98.75 19 VAL B O 1
ATOM 1469 N N . GLN B 1 20 ? 5.812 -18.219 2.229 1 98.81 20 GLN B N 1
ATOM 1470 C CA . GLN B 1 20 ? 5.875 -19.672 2.105 1 98.81 20 GLN B CA 1
ATOM 1471 C C . GLN B 1 20 ? 4.957 -20.344 3.117 1 98.81 20 GLN B C 1
ATOM 1473 O O . GLN B 1 20 ? 4.262 -21.312 2.785 1 98.81 20 GLN B O 1
ATOM 1478 N N . ALA B 1 21 ? 4.977 -19.891 4.332 1 98.62 21 ALA B N 1
ATOM 1479 C CA . ALA B 1 21 ? 4.102 -20.453 5.367 1 98.62 21 ALA B CA 1
ATOM 1480 C C . ALA B 1 21 ? 2.633 -20.297 4.984 1 98.62 21 ALA B C 1
ATOM 1482 O O . ALA B 1 21 ? 1.825 -21.188 5.211 1 98.62 21 ALA B O 1
ATOM 1483 N N . ARG B 1 22 ? 2.277 -19.172 4.367 1 98.31 22 ARG B N 1
ATOM 1484 C CA . ARG B 1 22 ? 0.919 -18.922 3.891 1 98.31 22 ARG B CA 1
ATOM 1485 C C . ARG B 1 22 ? 0.516 -19.938 2.832 1 98.31 22 ARG B C 1
ATOM 1487 O O . ARG B 1 22 ? -0.591 -20.484 2.875 1 98.31 22 ARG B O 1
ATOM 1494 N N . ALA B 1 23 ? 1.421 -20.094 1.889 1 98.81 23 ALA B N 1
ATOM 1495 C CA . ALA B 1 23 ? 1.175 -21.094 0.853 1 98.81 23 ALA B CA 1
ATOM 1496 C C . ALA B 1 23 ? 0.95 -22.484 1.464 1 98.81 23 ALA B C 1
ATOM 1498 O O . ALA B 1 23 ? -0.001 -23.172 1.104 1 98.81 23 ALA B O 1
ATOM 1499 N N . HIS B 1 24 ? 1.757 -22.875 2.438 1 98.69 24 HIS B N 1
ATOM 1500 C CA . HIS B 1 24 ? 1.648 -24.172 3.084 1 98.69 24 HIS B CA 1
ATOM 1501 C C . HIS B 1 24 ? 0.304 -24.328 3.787 1 98.69 24 HIS B C 1
ATOM 1503 O O . HIS B 1 24 ? -0.303 -25.406 3.744 1 98.69 24 HIS B O 1
ATOM 1509 N N . ASN B 1 25 ? -0.072 -23.312 4.441 1 98.19 25 ASN B N 1
ATOM 1510 C CA . ASN B 1 25 ? -1.368 -23.328 5.113 1 98.19 25 ASN B CA 1
ATOM 1511 C C . ASN B 1 25 ? -2.508 -23.562 4.125 1 98.19 25 ASN B C 1
ATOM 1513 O O . ASN B 1 25 ? -3.564 -24.078 4.496 1 98.19 25 ASN B O 1
ATOM 1517 N N . LEU B 1 26 ? -2.287 -23.188 2.84 1 98.38 26 LEU B N 1
ATOM 1518 C CA . LEU B 1 26 ? -3.256 -23.391 1.769 1 98.38 26 LEU B CA 1
ATOM 1519 C C . LEU B 1 26 ? -3 -24.719 1.057 1 98.38 26 LEU B C 1
ATOM 1521 O O . LEU B 1 26 ? -3.592 -24.984 0.01 1 98.38 26 LEU B O 1
ATOM 1525 N N . SER B 1 27 ? -2.035 -25.469 1.634 1 98.62 27 SER B N 1
ATOM 1526 C CA . SER B 1 27 ? -1.631 -26.75 1.062 1 98.62 27 SER B CA 1
ATOM 1527 C C . SER B 1 27 ? -0.99 -26.578 -0.31 1 98.62 27 SER B C 1
ATOM 1529 O O . SER B 1 27 ? -1.19 -27.391 -1.21 1 98.62 27 SER B O 1
ATOM 1531 N N . LEU B 1 28 ? -0.352 -25.453 -0.446 1 98.81 28 LEU B N 1
ATOM 1532 C CA . LEU B 1 28 ? 0.384 -25.125 -1.663 1 98.81 28 LEU B CA 1
ATOM 1533 C C . LEU B 1 28 ? 1.879 -25.016 -1.381 1 98.81 28 LEU B C 1
ATOM 1535 O O . LEU B 1 28 ? 2.301 -25.047 -0.223 1 98.81 28 LEU B O 1
ATOM 1539 N N . GLU B 1 29 ? 2.643 -25.016 -2.48 1 98.56 29 GLU B N 1
ATOM 1540 C CA . GLU B 1 29 ? 4.086 -24.812 -2.393 1 98.56 29 GLU B CA 1
ATOM 1541 C C . GLU B 1 29 ? 4.551 -23.719 -3.357 1 98.56 29 GLU B C 1
ATOM 1543 O O . GLU B 1 29 ? 4.164 -23.719 -4.527 1 98.56 29 GLU B O 1
ATOM 1548 N N . VAL B 1 30 ? 5.352 -22.781 -2.816 1 98.88 30 VAL B N 1
ATOM 1549 C CA . VAL B 1 30 ? 5.906 -21.734 -3.658 1 98.88 30 VAL B CA 1
ATOM 1550 C C . VAL B 1 30 ? 7.41 -21.625 -3.424 1 98.88 30 VAL B C 1
ATOM 1552 O O . VAL B 1 30 ? 7.902 -21.938 -2.34 1 98.88 30 VAL B O 1
ATOM 1555 N N . ARG B 1 31 ? 8.102 -21.203 -4.457 1 98.88 31 ARG B N 1
ATOM 1556 C CA . ARG B 1 31 ? 9.539 -20.969 -4.41 1 98.88 31 ARG B CA 1
ATOM 1557 C C . ARG B 1 31 ? 9.859 -19.5 -4.715 1 98.88 31 ARG B C 1
ATOM 1559 O O . ARG B 1 31 ? 9.234 -18.891 -5.582 1 98.88 31 ARG B O 1
ATOM 1566 N N . LYS B 1 32 ? 10.859 -19.047 -4.105 1 98.81 32 LYS B N 1
ATOM 1567 C CA . LYS B 1 32 ? 11.195 -17.625 -4.145 1 98.81 32 LYS B CA 1
ATOM 1568 C C . LYS B 1 32 ? 11.562 -17.188 -5.559 1 98.81 32 LYS B C 1
ATOM 1570 O O . LYS B 1 32 ? 11.133 -16.125 -6.012 1 98.81 32 LYS B O 1
ATOM 1575 N N . GLY B 1 33 ? 12.375 -17.969 -6.211 1 98.75 33 GLY B N 1
ATOM 1576 C CA . GLY B 1 33 ? 12.773 -17.625 -7.57 1 98.75 33 GLY B CA 1
ATOM 1577 C C . GLY B 1 33 ? 11.602 -17.5 -8.523 1 98.75 33 GLY B C 1
ATOM 1578 O O . GLY B 1 33 ? 11.523 -16.547 -9.289 1 98.75 33 GLY B O 1
ATOM 1579 N N . ARG B 1 34 ? 10.625 -18.422 -8.508 1 98.81 34 ARG B N 1
ATOM 1580 C CA . ARG B 1 34 ? 9.445 -18.391 -9.367 1 98.81 34 ARG B CA 1
ATOM 1581 C C . ARG B 1 34 ? 8.492 -17.281 -8.953 1 98.81 34 ARG B C 1
ATOM 1583 O O . ARG B 1 34 ? 7.844 -16.672 -9.805 1 98.81 34 ARG B O 1
ATOM 1590 N N . TRP B 1 35 ? 8.477 -17.094 -7.66 1 98.94 35 TRP B N 1
ATOM 1591 C CA . TRP B 1 35 ? 7.684 -15.977 -7.148 1 98.94 35 TRP B CA 1
ATOM 1592 C C . TRP B 1 35 ? 8.094 -14.672 -7.816 1 98.94 35 TRP B C 1
ATOM 1594 O O . TRP B 1 35 ? 7.246 -13.938 -8.328 1 98.94 35 TRP B O 1
ATOM 1604 N N . ARG B 1 36 ? 9.352 -14.438 -7.824 1 98.81 36 ARG B N 1
ATOM 1605 C CA . ARG B 1 36 ? 9.898 -13.242 -8.461 1 98.81 36 ARG B CA 1
ATOM 1606 C C . ARG B 1 36 ? 9.641 -13.25 -9.961 1 98.81 36 ARG B C 1
ATOM 1608 O O . ARG B 1 36 ? 9.203 -12.25 -10.523 1 98.81 36 ARG B O 1
ATOM 1615 N N . THR B 1 37 ? 9.922 -14.367 -10.602 1 98.88 37 THR B N 1
ATOM 1616 C CA . THR B 1 37 ? 9.82 -14.484 -12.055 1 98.88 37 THR B CA 1
ATOM 1617 C C . THR B 1 37 ? 8.375 -14.266 -12.508 1 98.88 37 THR B C 1
ATOM 1619 O O . THR B 1 37 ? 8.133 -13.5 -13.445 1 98.88 37 THR B O 1
ATOM 1622 N N . TYR B 1 38 ? 7.43 -14.922 -11.82 1 98.81 38 TYR B N 1
ATOM 1623 C CA . TYR B 1 38 ? 6.039 -14.766 -12.227 1 98.81 38 TYR B CA 1
ATOM 1624 C C . TYR B 1 38 ? 5.578 -13.328 -12.055 1 98.81 38 TYR B C 1
ATOM 1626 O O . TYR B 1 38 ? 4.957 -12.75 -12.953 1 98.81 38 TYR B O 1
ATOM 1634 N N . CYS B 1 39 ? 5.961 -12.727 -10.945 1 98.81 39 CYS B N 1
ATOM 1635 C CA . CYS B 1 39 ? 5.539 -11.367 -10.656 1 98.81 39 CYS B CA 1
ATOM 1636 C C . CYS B 1 39 ? 6.207 -10.375 -11.602 1 98.81 39 CYS B C 1
ATOM 1638 O O . CYS B 1 39 ? 5.547 -9.5 -12.164 1 98.81 39 CYS B O 1
ATOM 1640 N N . SER B 1 40 ? 7.473 -10.5 -11.875 1 98.56 40 SER B N 1
ATOM 1641 C CA . SER B 1 40 ? 8.227 -9.445 -12.539 1 98.56 40 SER B CA 1
ATOM 1642 C C . SER B 1 40 ? 8.25 -9.641 -14.047 1 98.56 40 SER B C 1
ATOM 1644 O O . SER B 1 40 ? 8.445 -8.68 -14.805 1 98.56 40 SER B O 1
ATOM 1646 N N . SER B 1 41 ? 7.988 -10.852 -14.469 1 98.56 41 SER B N 1
ATOM 1647 C CA . SER B 1 41 ? 8.234 -11.109 -15.883 1 98.56 41 SER B CA 1
ATOM 1648 C C . SER B 1 41 ? 7.023 -11.758 -16.547 1 98.56 41 SER B C 1
ATOM 1650 O O . SER B 1 41 ? 6.68 -11.43 -17.688 1 98.56 41 SER B O 1
ATOM 1652 N N . GLU B 1 42 ? 6.285 -12.68 -15.922 1 98.69 42 GLU B N 1
ATOM 1653 C CA . GLU B 1 42 ? 5.23 -13.438 -16.594 1 98.69 42 GLU B CA 1
ATOM 1654 C C . GLU B 1 42 ? 3.887 -12.727 -16.484 1 98.69 42 GLU B C 1
ATOM 1656 O O . GLU B 1 42 ? 3.238 -12.461 -17.5 1 98.69 42 GLU B O 1
ATOM 1661 N N . TRP B 1 43 ? 3.533 -12.359 -15.312 1 98.75 43 TRP B N 1
ATOM 1662 C CA . TRP B 1 43 ? 2.207 -11.789 -15.109 1 98.75 43 TRP B CA 1
ATOM 1663 C C . TRP B 1 43 ? 2.074 -10.445 -15.82 1 98.75 43 TRP B C 1
ATOM 1665 O O . TRP B 1 43 ? 1.017 -10.133 -16.375 1 98.75 43 TRP B O 1
ATOM 1675 N N . PRO B 1 44 ? 3.119 -9.641 -15.984 1 98.12 44 PRO B N 1
ATOM 1676 C CA . PRO B 1 44 ? 3.01 -8.398 -16.75 1 98.12 44 PRO B CA 1
ATOM 1677 C C . PRO B 1 44 ? 2.678 -8.633 -18.219 1 98.12 44 PRO B C 1
ATOM 1679 O O . PRO B 1 44 ? 2.117 -7.75 -18.875 1 98.12 44 PRO B O 1
ATOM 1682 N N . THR B 1 45 ? 2.885 -9.789 -18.719 1 97.75 45 THR B N 1
ATOM 1683 C CA . THR B 1 45 ? 2.668 -10.07 -20.141 1 97.75 45 THR B CA 1
ATOM 1684 C C . THR B 1 45 ? 1.22 -10.477 -20.391 1 97.75 45 THR B C 1
ATOM 1686 O O . THR B 1 45 ? 0.796 -10.602 -21.547 1 97.75 45 THR B O 1
ATOM 1689 N N . LEU B 1 46 ? 0.447 -10.641 -19.375 1 96.75 46 LEU B N 1
ATOM 1690 C CA . LEU B 1 46 ? -0.936 -11.086 -19.516 1 96.75 46 LEU B CA 1
ATOM 1691 C C . LEU B 1 46 ? -1.83 -9.938 -19.969 1 96.75 46 LEU B C 1
ATOM 1693 O O . LEU B 1 46 ? -3.02 -10.141 -20.234 1 96.75 46 LEU B O 1
ATOM 1697 N N . SER B 1 47 ? -1.349 -8.711 -20.109 1 93.31 47 SER B N 1
ATOM 1698 C CA . SER B 1 47 ? -2.012 -7.531 -20.656 1 93.31 47 SER B CA 1
ATOM 1699 C C . SER B 1 47 ? -3.266 -7.184 -19.859 1 93.31 47 SER B C 1
ATOM 1701 O O . SER B 1 47 ? -4.297 -6.828 -20.438 1 93.31 47 SER B O 1
ATOM 1703 N N . ILE B 1 48 ? -3.129 -7.363 -18.516 1 94.06 48 ILE B N 1
ATOM 1704 C CA . ILE B 1 48 ? -4.277 -7.047 -17.672 1 94.06 48 ILE B CA 1
ATOM 1705 C C . ILE B 1 48 ? -3.883 -5.992 -16.641 1 94.06 48 ILE B C 1
ATOM 1707 O O . ILE B 1 48 ? -4.633 -5.719 -15.703 1 94.06 48 ILE B O 1
ATOM 1711 N N . GLY B 1 49 ? -2.66 -5.504 -16.734 1 94.06 49 GLY B N 1
ATOM 1712 C CA . GLY B 1 49 ? -2.303 -4.355 -15.922 1 94.06 49 GLY B CA 1
ATOM 1713 C C . GLY B 1 49 ? -1.449 -4.719 -14.727 1 94.06 49 GLY B C 1
ATOM 1714 O O . GLY B 1 49 ? -1.182 -3.875 -13.867 1 94.06 49 GLY B O 1
ATOM 1715 N N . TRP B 1 50 ? -0.963 -5.984 -14.617 1 97.5 50 TRP B N 1
ATOM 1716 C CA . TRP B 1 50 ? -0.073 -6.352 -13.516 1 97.5 50 TRP B CA 1
ATOM 1717 C C . TRP B 1 50 ? 1.265 -5.629 -13.641 1 97.5 50 TRP B C 1
ATOM 1719 O O . TRP B 1 50 ? 1.938 -5.723 -14.664 1 97.5 50 TRP B O 1
ATOM 1729 N N . PRO B 1 51 ? 1.656 -4.941 -12.602 1 97.12 51 PRO B N 1
ATOM 1730 C CA . PRO B 1 51 ? 2.943 -4.242 -12.672 1 97.12 51 PRO B CA 1
ATOM 1731 C C . PRO B 1 51 ? 4.125 -5.156 -12.359 1 97.12 51 PRO B C 1
ATOM 1733 O O . PRO B 1 51 ? 4.004 -6.07 -11.539 1 97.12 51 PRO B O 1
ATOM 1736 N N . ARG B 1 52 ? 5.305 -4.879 -12.867 1 96.88 52 ARG B N 1
ATOM 1737 C CA . ARG B 1 52 ? 6.492 -5.707 -12.703 1 96.88 52 ARG B CA 1
ATOM 1738 C C . ARG B 1 52 ? 6.957 -5.715 -11.25 1 96.88 52 ARG B C 1
ATOM 1740 O O . ARG B 1 52 ? 7.668 -6.625 -10.82 1 96.88 52 ARG B O 1
ATOM 1747 N N . ASP B 1 53 ? 6.527 -4.727 -10.492 1 96.69 53 ASP B N 1
ATOM 1748 C CA . ASP B 1 53 ? 6.961 -4.598 -9.102 1 96.69 53 ASP B CA 1
ATOM 1749 C C . ASP B 1 53 ? 5.906 -5.145 -8.141 1 96.69 53 ASP B C 1
ATOM 1751 O O . ASP B 1 53 ? 6.02 -4.98 -6.926 1 96.69 53 ASP B O 1
ATOM 1755 N N . GLY B 1 54 ? 4.863 -5.727 -8.641 1 98.19 54 GLY B N 1
ATOM 1756 C CA . GLY B 1 54 ? 3.809 -6.309 -7.832 1 98.19 54 GLY B CA 1
ATOM 1757 C C . GLY B 1 54 ? 2.75 -5.305 -7.414 1 98.19 54 GLY B C 1
ATOM 1758 O O . GLY B 1 54 ? 2.924 -4.098 -7.605 1 98.19 54 GLY B O 1
ATOM 1759 N N . THR B 1 55 ? 1.691 -5.816 -6.879 1 98 55 THR B N 1
ATOM 1760 C CA . THR B 1 55 ? 0.599 -4.965 -6.422 1 98 55 THR B CA 1
ATOM 1761 C C . THR B 1 55 ? -0.161 -5.629 -5.273 1 98 55 THR B C 1
ATOM 1763 O O . THR B 1 55 ? -0.168 -6.855 -5.156 1 98 55 THR B O 1
ATOM 1766 N N . PHE B 1 56 ? -0.755 -4.824 -4.48 1 97.69 56 PHE B N 1
ATOM 1767 C CA . PHE B 1 56 ? -1.671 -5.309 -3.455 1 97.69 56 PHE B CA 1
ATOM 1768 C C . PHE B 1 56 ? -3.115 -4.996 -3.828 1 97.69 56 PHE B C 1
ATOM 1770 O O . PHE B 1 56 ? -4.02 -5.129 -2.998 1 97.69 56 PHE B O 1
ATOM 1777 N N . ASP B 1 57 ? -3.242 -4.527 -5.117 1 95.69 57 ASP B N 1
ATOM 1778 C CA . ASP B 1 57 ? -4.582 -4.254 -5.629 1 95.69 57 ASP B CA 1
ATOM 1779 C C . ASP B 1 57 ? -5.332 -5.555 -5.914 1 95.69 57 ASP B C 1
ATOM 1781 O O . ASP B 1 57 ? -5.035 -6.246 -6.887 1 95.69 57 ASP B O 1
ATOM 1785 N N . LEU B 1 58 ? -6.367 -5.793 -5.109 1 95.88 58 LEU B N 1
ATOM 1786 C CA . LEU B 1 58 ? -7.09 -7.059 -5.195 1 95.88 58 LEU B CA 1
ATOM 1787 C C . LEU B 1 58 ? -7.738 -7.219 -6.566 1 95.88 58 LEU B C 1
ATOM 1789 O O . LEU B 1 58 ? -7.816 -8.328 -7.094 1 95.88 58 LEU B O 1
ATOM 1793 N N . PHE B 1 59 ? -8.211 -6.176 -7.176 1 95.19 59 PHE B N 1
ATOM 1794 C CA . PHE B 1 59 ? -8.867 -6.234 -8.477 1 95.19 59 PHE B CA 1
ATOM 1795 C C . PHE B 1 59 ? -7.91 -6.77 -9.539 1 95.19 59 PHE B C 1
ATOM 1797 O O . PHE B 1 59 ? -8.266 -7.676 -10.297 1 95.19 59 PHE B O 1
ATOM 1804 N N . VAL B 1 60 ? -6.691 -6.25 -9.523 1 97.06 60 VAL B N 1
ATOM 1805 C CA . VAL B 1 60 ? -5.688 -6.688 -10.492 1 97.06 60 VAL B CA 1
ATOM 1806 C C . VAL B 1 60 ? -5.305 -8.141 -10.219 1 97.06 60 VAL B C 1
ATOM 1808 O O . VAL B 1 60 ? -5.164 -8.938 -11.156 1 97.06 60 VAL B O 1
ATOM 1811 N N . ILE B 1 61 ? -5.129 -8.461 -8.945 1 98.31 61 ILE B N 1
ATOM 1812 C CA . ILE B 1 61 ? -4.762 -9.812 -8.531 1 98.31 61 ILE B CA 1
ATOM 1813 C C . ILE B 1 61 ? -5.809 -10.805 -9.023 1 98.31 61 ILE B C 1
ATOM 1815 O O . ILE B 1 61 ? -5.469 -11.859 -9.562 1 98.31 61 ILE B O 1
ATOM 1819 N N . LEU B 1 62 ? -7.09 -10.469 -8.953 1 97.81 62 LEU B N 1
ATOM 1820 C CA . LEU B 1 62 ? -8.172 -11.352 -9.367 1 97.81 62 LEU B CA 1
ATOM 1821 C C . LEU B 1 62 ? -8.203 -11.5 -10.883 1 97.81 62 LEU B C 1
ATOM 1823 O O . LEU B 1 62 ? -8.555 -12.562 -11.398 1 97.81 62 LEU B O 1
ATOM 1827 N N . GLN B 1 63 ? -7.754 -10.461 -11.602 1 97.81 63 GLN B N 1
ATOM 1828 C CA . GLN B 1 63 ? -7.652 -10.578 -13.055 1 97.81 63 GLN B CA 1
ATOM 1829 C C . GLN B 1 63 ? -6.566 -11.578 -13.445 1 97.81 63 GLN B C 1
ATOM 1831 O O . GLN B 1 63 ? -6.766 -12.398 -14.344 1 97.81 63 GLN B O 1
ATOM 1836 N N . VAL B 1 64 ? -5.449 -11.508 -12.766 1 98.56 64 VAL B N 1
ATOM 1837 C CA . VAL B 1 64 ? -4.391 -12.477 -13.023 1 98.56 64 VAL B CA 1
ATOM 1838 C C . VAL B 1 64 ? -4.879 -13.883 -12.688 1 98.56 64 VAL B C 1
ATOM 1840 O O . VAL B 1 64 ? -4.652 -14.828 -13.453 1 98.56 64 VAL B O 1
ATOM 1843 N N . LYS B 1 65 ? -5.5 -14 -11.586 1 98.69 65 LYS B N 1
ATOM 1844 C CA . LYS B 1 65 ? -6.023 -15.297 -11.172 1 98.69 65 LYS B CA 1
ATOM 1845 C C . LYS B 1 65 ? -6.926 -15.891 -12.25 1 98.69 65 LYS B C 1
ATOM 1847 O O . LYS B 1 65 ? -6.812 -17.078 -12.578 1 98.69 65 LYS B O 1
ATOM 1852 N N . THR B 1 66 ? -7.773 -15.078 -12.789 1 98.19 66 THR B N 1
ATOM 1853 C CA . THR B 1 66 ? -8.695 -15.516 -13.836 1 98.19 66 THR B CA 1
ATOM 1854 C C . THR B 1 66 ? -7.93 -16.047 -15.047 1 98.19 66 THR B C 1
ATOM 1856 O O . THR B 1 66 ? -8.273 -17.094 -15.594 1 98.19 66 THR B O 1
ATOM 1859 N N . LYS B 1 67 ? -6.902 -15.305 -15.438 1 98.38 67 LYS B N 1
ATOM 1860 C CA . LYS B 1 67 ? -6.105 -15.719 -16.578 1 98.38 67 LYS B CA 1
ATOM 1861 C C . LYS B 1 67 ? -5.324 -17 -16.281 1 98.38 67 LYS B C 1
ATOM 1863 O O . LYS B 1 67 ? -5.293 -17.922 -17.094 1 98.38 67 LYS B O 1
ATOM 1868 N N . VAL B 1 68 ? -4.766 -17.047 -15.164 1 98.62 68 VAL B N 1
ATOM 1869 C CA . VAL B 1 68 ? -3.898 -18.156 -14.758 1 98.62 68 VAL B CA 1
ATOM 1870 C C . VAL B 1 68 ? -4.723 -19.438 -14.609 1 98.62 68 VAL B C 1
ATOM 1872 O O . VAL B 1 68 ? -4.266 -20.516 -14.977 1 98.62 68 VAL B O 1
ATOM 1875 N N . MET B 1 69 ? -5.941 -19.312 -14.172 1 98.38 69 MET B N 1
ATOM 1876 C CA . MET B 1 69 ? -6.75 -20.484 -13.852 1 98.38 69 MET B CA 1
ATOM 1877 C C . MET B 1 69 ? -7.672 -20.844 -15.016 1 98.38 69 MET B C 1
ATOM 1879 O O . MET B 1 69 ? -8.555 -21.688 -14.875 1 98.38 69 MET B O 1
ATOM 1883 N N . ASP B 1 70 ? -7.43 -20.125 -16.141 1 97.12 70 ASP B N 1
ATOM 1884 C CA . ASP B 1 70 ? -8.18 -20.484 -17.344 1 97.12 70 ASP B CA 1
ATOM 1885 C C . ASP B 1 70 ? -8.055 -21.984 -17.625 1 97.12 70 ASP B C 1
ATOM 1887 O O . ASP B 1 70 ? -6.945 -22.516 -17.688 1 97.12 70 ASP B O 1
ATOM 1891 N N . PRO B 1 71 ? -9.172 -22.703 -17.797 1 95 71 PRO B N 1
ATOM 1892 C CA . PRO B 1 71 ? -9.125 -24.141 -18.047 1 95 71 PRO B CA 1
ATOM 1893 C C . PRO B 1 71 ? -8.641 -24.469 -19.469 1 95 71 PRO B C 1
ATOM 1895 O O . PRO B 1 71 ? -8.25 -25.609 -19.734 1 95 71 PRO B O 1
ATOM 1898 N N . GLY B 1 72 ? -8.648 -23.531 -20.312 1 94.12 72 GLY B N 1
ATOM 1899 C CA . GLY B 1 72 ? -8.219 -23.75 -21.688 1 94.12 72 GLY B CA 1
ATOM 1900 C C . GLY B 1 72 ? -6.707 -23.719 -21.844 1 94.12 72 GLY B C 1
ATOM 1901 O O . GLY B 1 72 ? -5.973 -23.75 -20.859 1 94.12 72 GLY B O 1
ATOM 1902 N N . PRO B 1 73 ? -6.246 -23.75 -23.031 1 94.44 73 PRO B N 1
ATOM 1903 C CA . PRO B 1 73 ? -4.812 -23.828 -23.328 1 94.44 73 PRO B CA 1
ATOM 1904 C C . PRO B 1 73 ? -4.047 -22.594 -22.891 1 94.44 73 PRO B C 1
ATOM 1906 O O . PRO B 1 73 ? -2.818 -22.625 -22.797 1 94.44 73 PRO B O 1
ATOM 1909 N N . GLN B 1 74 ? -4.75 -21.609 -22.562 1 95.12 74 GLN B N 1
ATOM 1910 C CA . GLN B 1 74 ? -4.086 -20.359 -22.188 1 95.12 74 GLN B CA 1
ATOM 1911 C C . GLN B 1 74 ? -3.828 -20.297 -20.688 1 95.12 74 GLN B C 1
ATOM 1913 O O . GLN B 1 74 ? -3.223 -19.344 -20.188 1 95.12 74 GLN B O 1
ATOM 1918 N N . GLY B 1 75 ? -4.363 -21.328 -19.984 1 96.69 75 GLY B N 1
ATOM 1919 C CA . GLY B 1 75 ? -4.141 -21.375 -18.547 1 96.69 75 GLY B CA 1
ATOM 1920 C C . GLY B 1 75 ? -2.703 -21.688 -18.172 1 96.69 75 GLY B C 1
ATOM 1921 O O . GLY B 1 75 ? -1.91 -22.094 -19.031 1 96.69 75 GLY B O 1
ATOM 1922 N N . HIS B 1 76 ? -2.344 -21.406 -16.922 1 98.25 76 HIS B N 1
ATOM 1923 C CA . HIS B 1 76 ? -0.997 -21.609 -16.406 1 98.25 76 HIS B CA 1
ATOM 1924 C C . HIS B 1 76 ? -1.028 -22.359 -15.078 1 98.25 76 HIS B C 1
ATOM 1926 O O . HIS B 1 76 ? -0.79 -21.766 -14.023 1 98.25 76 HIS B O 1
ATOM 1932 N N . PRO B 1 77 ? -1.189 -23.703 -15.117 1 97.94 77 PRO B N 1
ATOM 1933 C CA . PRO B 1 77 ? -1.334 -24.5 -13.891 1 97.94 77 PRO B CA 1
ATOM 1934 C C . PRO B 1 77 ? -0.134 -24.359 -12.961 1 97.94 77 PRO B C 1
ATOM 1936 O O . PRO B 1 77 ? -0.285 -24.453 -11.734 1 97.94 77 PRO B O 1
ATOM 1939 N N . ASP B 1 78 ? 1.051 -24.141 -13.531 1 98.12 78 ASP B N 1
ATOM 1940 C CA . ASP B 1 78 ? 2.277 -24.031 -12.75 1 98.12 78 ASP B CA 1
ATOM 1941 C C . ASP B 1 78 ? 2.289 -22.734 -11.922 1 98.12 78 ASP B C 1
ATOM 1943 O O . ASP B 1 78 ? 3.09 -22.609 -11 1 98.12 78 ASP B O 1
ATOM 1947 N N . GLN B 1 79 ? 1.338 -21.781 -12.234 1 98.88 79 GLN B N 1
ATOM 1948 C CA . GLN B 1 79 ? 1.353 -20.484 -11.586 1 98.88 79 GLN B CA 1
ATOM 1949 C C . GLN B 1 79 ? 0.218 -20.359 -10.57 1 98.88 79 GLN B C 1
ATOM 1951 O O . GLN B 1 79 ? 0.166 -19.391 -9.805 1 98.88 79 GLN B O 1
ATOM 1956 N N . VAL B 1 80 ? -0.643 -21.281 -10.445 1 98.81 80 VAL B N 1
ATOM 1957 C CA . VAL B 1 80 ? -1.866 -21.203 -9.648 1 98.81 80 VAL B CA 1
ATOM 1958 C C . VAL B 1 80 ? -1.516 -21.031 -8.172 1 98.81 80 VAL B C 1
ATOM 1960 O O . VAL B 1 80 ? -2.062 -20.156 -7.496 1 98.81 80 VAL B O 1
ATOM 1963 N N . ALA B 1 81 ? -0.531 -21.844 -7.707 1 98.94 81 ALA B N 1
ATOM 1964 C CA . ALA B 1 81 ? -0.141 -21.75 -6.305 1 98.94 81 ALA B CA 1
ATOM 1965 C C . ALA B 1 81 ? 0.332 -20.344 -5.953 1 98.94 81 ALA B C 1
ATOM 1967 O O . ALA B 1 81 ? 0.06 -19.844 -4.859 1 98.94 81 ALA B O 1
ATOM 1968 N N . TYR B 1 82 ? 0.965 -19.703 -6.844 1 98.94 82 TYR B N 1
ATOM 1969 C CA . TYR B 1 82 ? 1.584 -18.406 -6.609 1 98.94 82 TYR B CA 1
ATOM 1970 C C . TYR B 1 82 ? 0.534 -17.297 -6.566 1 98.94 82 TYR B C 1
ATOM 1972 O O . TYR B 1 82 ? 0.548 -16.453 -5.664 1 98.94 82 TYR B O 1
ATOM 1980 N N . ILE B 1 83 ? -0.417 -17.312 -7.48 1 98.94 83 ILE B N 1
ATOM 1981 C CA . ILE B 1 83 ? -1.408 -16.25 -7.508 1 98.94 83 ILE B CA 1
ATOM 1982 C C . ILE B 1 83 ? -2.408 -16.438 -6.371 1 98.94 83 ILE B C 1
ATOM 1984 O O . ILE B 1 83 ? -2.895 -15.461 -5.793 1 98.94 83 ILE B O 1
ATOM 1988 N N . LEU B 1 84 ? -2.689 -17.688 -6.02 1 98.88 84 LEU B N 1
ATOM 1989 C CA . LEU B 1 84 ? -3.566 -17.922 -4.879 1 98.88 84 LEU B CA 1
ATOM 1990 C C . LEU B 1 84 ? -2.928 -17.438 -3.584 1 98.88 84 LEU B C 1
ATOM 1992 O O . LEU B 1 84 ? -3.605 -16.875 -2.727 1 98.88 84 LEU B O 1
ATOM 1996 N N . THR B 1 85 ? -1.66 -17.719 -3.43 1 98.94 85 THR B N 1
ATOM 1997 C CA . THR B 1 85 ? -0.94 -17.25 -2.25 1 98.94 85 THR B CA 1
ATOM 1998 C C . THR B 1 85 ? -0.907 -15.727 -2.199 1 98.94 85 THR B C 1
ATOM 2000 O O . THR B 1 85 ? -1.144 -15.133 -1.148 1 98.94 85 THR B O 1
ATOM 2003 N N . TRP B 1 86 ? -0.643 -15.086 -3.359 1 98.94 86 TRP B N 1
ATOM 2004 C CA . TRP B 1 86 ? -0.652 -13.633 -3.441 1 98.94 86 TRP B CA 1
ATOM 2005 C C . TRP B 1 86 ? -2.016 -13.07 -3.047 1 98.94 86 TRP B C 1
ATOM 2007 O O . TRP B 1 86 ? -2.102 -12.109 -2.277 1 98.94 86 TRP B O 1
ATOM 2017 N N . GLU B 1 87 ? -3.023 -13.672 -3.525 1 98.75 87 GLU B N 1
ATOM 2018 C CA . GLU B 1 87 ? -4.379 -13.266 -3.172 1 98.75 87 GLU B CA 1
ATOM 2019 C C . GLU B 1 87 ? -4.613 -13.367 -1.668 1 98.75 87 GLU B C 1
ATOM 2021 O O . GLU B 1 87 ? -5.188 -12.461 -1.061 1 98.75 87 GLU B O 1
ATOM 2026 N N . ASP B 1 88 ? -4.191 -14.445 -1.102 1 98.69 88 ASP B N 1
ATOM 2027 C CA . ASP B 1 88 ? -4.434 -14.68 0.319 1 98.69 88 ASP B CA 1
ATOM 2028 C C . ASP B 1 88 ? -3.73 -13.633 1.176 1 98.69 88 ASP B C 1
ATOM 2030 O O . ASP B 1 88 ? -4.227 -13.25 2.238 1 98.69 88 ASP B O 1
ATOM 2034 N N . LEU B 1 89 ? -2.59 -13.102 0.771 1 98.44 89 LEU B N 1
ATOM 2035 C CA . LEU B 1 89 ? -1.881 -12.055 1.489 1 98.44 89 LEU B CA 1
ATOM 2036 C C . LEU B 1 89 ? -2.756 -10.812 1.641 1 98.44 89 LEU B C 1
ATOM 2038 O O . LEU B 1 89 ? -2.615 -10.062 2.609 1 98.44 89 LEU B O 1
ATOM 2042 N N . ILE B 1 90 ? -3.621 -10.586 0.644 1 97.81 90 ILE B N 1
ATOM 2043 C CA . ILE B 1 90 ? -4.453 -9.391 0.65 1 97.81 90 ILE B CA 1
ATOM 2044 C C . ILE B 1 90 ? -5.762 -9.672 1.379 1 97.81 90 ILE B C 1
ATOM 2046 O O . ILE B 1 90 ? -6.254 -8.828 2.135 1 97.81 90 ILE B O 1
ATOM 2050 N N . ARG B 1 91 ? -6.234 -10.852 1.25 1 97.25 91 ARG B N 1
ATOM 2051 C CA . ARG B 1 91 ? -7.504 -11.203 1.878 1 97.25 91 ARG B CA 1
ATOM 2052 C C . ARG B 1 91 ? -7.324 -11.453 3.373 1 97.25 91 ARG B C 1
ATOM 2054 O O . ARG B 1 91 ? -8.234 -11.188 4.164 1 97.25 91 ARG B O 1
ATOM 2061 N N . ASN B 1 92 ? -6.23 -11.984 3.785 1 97.75 92 ASN B N 1
ATOM 2062 C CA . ASN B 1 92 ? -5.816 -12.227 5.164 1 97.75 92 ASN B CA 1
ATOM 2063 C C . ASN B 1 92 ? -4.445 -11.617 5.453 1 97.75 92 ASN B C 1
ATOM 2065 O O . ASN B 1 92 ? -3.469 -12.336 5.648 1 97.75 92 ASN B O 1
ATOM 2069 N N . PRO B 1 93 ? -4.438 -10.359 5.539 1 97.69 93 PRO B N 1
ATOM 2070 C CA . PRO B 1 93 ? -3.154 -9.656 5.48 1 97.69 93 PRO B CA 1
ATOM 2071 C C . PRO B 1 93 ? -2.338 -9.812 6.762 1 97.69 93 PRO B C 1
ATOM 2073 O O . PRO B 1 93 ? -2.857 -9.586 7.859 1 97.69 93 PRO B O 1
ATOM 2076 N N . PRO B 1 94 ? -1.108 -10.219 6.629 1 97.12 94 PRO B N 1
ATOM 2077 C CA . PRO B 1 94 ? -0.188 -10.125 7.766 1 97.12 94 PRO B CA 1
ATOM 2078 C C . PRO B 1 94 ? 0.141 -8.688 8.141 1 97.12 94 PRO B C 1
ATOM 2080 O O . PRO B 1 94 ? -0.254 -7.75 7.441 1 97.12 94 PRO B O 1
ATOM 2083 N N . ALA B 1 95 ? 0.883 -8.531 9.148 1 95.81 95 ALA B N 1
ATOM 2084 C CA . ALA B 1 95 ? 1.171 -7.211 9.711 1 95.81 95 ALA B CA 1
ATOM 2085 C C . ALA B 1 95 ? 1.947 -6.348 8.727 1 95.81 95 ALA B C 1
ATOM 2087 O O . ALA B 1 95 ? 1.784 -5.125 8.695 1 95.81 95 ALA B O 1
ATOM 2088 N N . TRP B 1 96 ? 2.793 -6.965 7.871 1 96.69 96 TRP B N 1
ATOM 2089 C CA . TRP B 1 96 ? 3.66 -6.207 6.977 1 96.69 96 TRP B CA 1
ATOM 2090 C C . TRP B 1 96 ? 2.932 -5.848 5.688 1 96.69 96 TRP B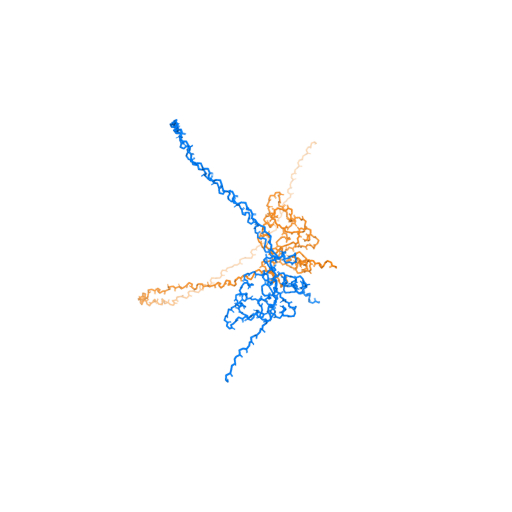 C 1
ATOM 2092 O O . TRP B 1 96 ? 3.447 -5.09 4.863 1 96.69 96 TRP B O 1
ATOM 2102 N N . VAL B 1 97 ? 1.633 -6.324 5.508 1 97.44 97 VAL B N 1
ATOM 2103 C CA . VAL B 1 97 ? 0.805 -5.957 4.363 1 97.44 97 VAL B CA 1
ATOM 2104 C C . VAL B 1 97 ? -0.302 -5.004 4.812 1 97.44 97 VAL B C 1
ATOM 2106 O O . VAL B 1 97 ? -0.666 -4.078 4.0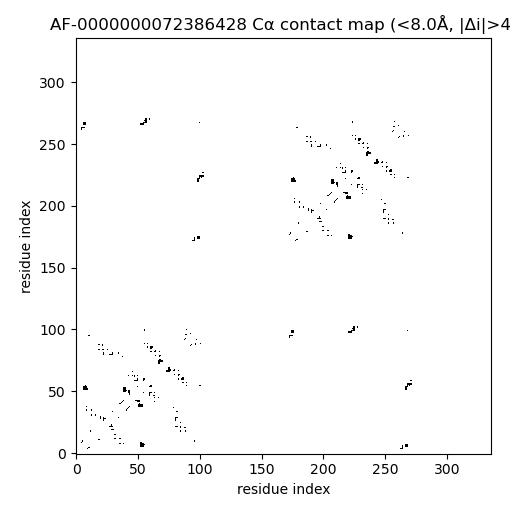86 1 97.44 97 VAL B O 1
ATOM 2109 N N . LYS B 1 98 ? -0.8 -5.121 5.984 1 95.94 98 LYS B N 1
ATOM 2110 C CA . LYS B 1 98 ? -2 -4.477 6.512 1 95.94 98 LYS B CA 1
ATOM 2111 C C . LYS B 1 98 ? -1.913 -2.957 6.371 1 95.94 98 LYS B C 1
ATOM 2113 O O . LYS B 1 98 ? -2.881 -2.311 5.969 1 95.94 98 LYS B O 1
ATOM 2118 N N . PRO B 1 99 ? -0.784 -2.367 6.57 1 95.5 99 PRO B N 1
ATOM 2119 C CA . PRO B 1 99 ? -0.735 -0.903 6.543 1 95.5 99 PRO B CA 1
ATOM 2120 C C . PRO B 1 99 ? -0.972 -0.332 5.145 1 95.5 99 PRO B C 1
ATOM 2122 O O . PRO B 1 99 ? -1.251 0.861 5 1 95.5 99 PRO B O 1
ATOM 2125 N N . PHE B 1 100 ? -0.881 -1.118 4.168 1 96.94 100 PHE B N 1
ATOM 2126 C CA . PHE B 1 100 ? -0.946 -0.634 2.793 1 96.94 100 PHE B CA 1
ATOM 2127 C C . PHE B 1 100 ? -2.328 -0.875 2.199 1 96.94 100 PHE B C 1
ATOM 2129 O O . PHE B 1 100 ? -2.586 -0.519 1.047 1 96.94 100 PHE B O 1
ATOM 2136 N N . LEU B 1 101 ? -3.158 -1.422 2.998 1 95.38 101 LEU B N 1
ATOM 2137 C CA . LEU B 1 101 ? -4.492 -1.751 2.504 1 95.38 101 LEU B CA 1
ATOM 2138 C C . LEU B 1 101 ? -5.523 -0.75 3.014 1 95.38 101 LEU B C 1
ATOM 2140 O O . LEU B 1 101 ? -5.34 -0.148 4.074 1 95.38 101 LEU B O 1
ATOM 2144 N N . PRO B 1 102 ? -6.547 -0.566 2.131 1 89.19 102 PRO B N 1
ATOM 2145 C CA . PRO B 1 102 ? -7.594 0.344 2.602 1 89.19 102 PRO B CA 1
ATOM 2146 C C . PRO B 1 102 ? -8.234 -0.12 3.908 1 89.19 102 PRO B C 1
ATOM 2148 O O . PRO B 1 102 ? -8.344 -1.324 4.152 1 89.19 102 PRO B O 1
ATOM 2151 N N . SER B 1 103 ? -8.477 0.848 4.695 1 77.88 103 SER B N 1
ATOM 2152 C CA . SER B 1 103 ? -9.148 0.572 5.961 1 77.88 103 SER B CA 1
ATOM 2153 C C . SER B 1 103 ? -10.609 0.202 5.738 1 77.88 103 SER B C 1
ATOM 2155 O O . SER B 1 103 ? -11.281 0.778 4.875 1 77.88 103 SER B O 1
ATOM 2157 N N . CYS B 1 104 ? -10.992 -0.961 5.367 1 61.59 104 CYS B N 1
ATOM 2158 C CA . CYS B 1 104 ? -12.414 -1.257 5.219 1 61.59 104 CYS B CA 1
ATOM 2159 C C . CYS B 1 104 ? -13.242 -0.449 6.207 1 61.59 104 CYS B C 1
ATOM 2161 O O . CYS B 1 104 ? -12.953 -0.432 7.402 1 61.59 104 CYS B O 1
ATOM 2163 N N . PRO B 1 105 ? -13.922 0.571 5.648 1 50.47 105 PRO B N 1
ATOM 2164 C CA . PRO B 1 105 ? -14.812 1.104 6.684 1 50.47 105 PRO B CA 1
ATOM 2165 C C . PRO B 1 105 ? -15.375 0.014 7.594 1 50.47 105 PRO B C 1
ATOM 2167 O O . PRO B 1 105 ? -15.586 -1.117 7.148 1 50.47 105 PRO B O 1
ATOM 2170 N N . LEU B 1 106 ? -14.875 -0.092 8.703 1 44.19 106 LEU B N 1
ATOM 2171 C CA . LEU B 1 106 ? -15.688 -0.922 9.586 1 44.19 106 LEU B CA 1
ATOM 2172 C C . LEU B 1 106 ? -17.156 -0.88 9.172 1 44.19 106 LEU B C 1
ATOM 2174 O O . LEU B 1 106 ? -17.812 0.16 9.281 1 44.19 106 LEU B O 1
ATOM 2178 N N . SER B 1 107 ? -17.484 -1.176 8.016 1 39.25 107 SER B N 1
ATOM 2179 C CA . SER B 1 107 ? -18.938 -1.323 7.938 1 39.25 107 SER B CA 1
ATOM 2180 C C . SER B 1 107 ? -19.531 -1.748 9.281 1 39.25 107 SER B C 1
ATOM 2182 O O . SER B 1 107 ? -19.172 -2.805 9.805 1 39.25 107 SER B O 1
ATOM 2184 N N . GLN B 1 108 ? -19.766 -0.845 10.109 1 40.28 108 GLN B N 1
ATOM 2185 C CA . GLN B 1 108 ? -20.828 -1.161 11.062 1 40.28 108 GLN B CA 1
ATOM 2186 C C . GLN B 1 108 ? -21.859 -2.111 10.445 1 40.28 108 GLN B C 1
ATOM 2188 O O . GLN B 1 108 ? -22.625 -1.716 9.57 1 40.28 108 GLN B O 1
ATOM 2193 N N . SER B 1 109 ? -21.516 -3.238 10.008 1 37.41 109 SER B N 1
ATOM 2194 C CA . SER B 1 109 ? -22.656 -4.141 9.961 1 37.41 109 SER B CA 1
ATOM 2195 C C . SER B 1 109 ? -23.734 -3.73 10.969 1 37.41 109 SER B C 1
ATOM 2197 O O . SER B 1 109 ? -23.578 -3.961 12.164 1 37.41 109 SER B O 1
ATOM 2199 N N . THR B 1 110 ? -24.188 -2.5 10.852 1 37.28 110 THR B N 1
ATOM 2200 C CA . THR B 1 110 ? -25.5 -2.352 11.484 1 37.28 110 THR B CA 1
ATOM 2201 C C . THR B 1 110 ? -26.328 -3.615 11.297 1 37.28 110 THR B C 1
ATOM 2203 O O . THR B 1 110 ? -26.672 -3.975 10.164 1 37.28 110 THR B O 1
ATOM 2206 N N . LEU B 1 111 ? -26 -4.625 11.914 1 37.59 111 LEU B N 1
ATOM 2207 C CA . LEU B 1 111 ? -27.109 -5.523 12.188 1 37.59 111 LEU B CA 1
ATOM 2208 C C . LEU B 1 111 ? -28.406 -4.738 12.352 1 37.59 111 LEU B C 1
ATOM 2210 O O . LEU B 1 111 ? -28.562 -3.99 13.32 1 37.59 111 LEU B O 1
ATOM 2214 N N . LEU B 1 112 ? -28.859 -4.129 11.258 1 37.84 112 LEU B N 1
ATOM 2215 C CA . LEU B 1 112 ? -30.281 -3.824 11.383 1 37.84 112 LEU B CA 1
ATOM 2216 C C . LEU B 1 112 ? -30.984 -4.852 12.258 1 37.84 112 LEU B C 1
ATOM 2218 O O . LEU B 1 112 ? -30.906 -6.055 12 1 37.84 112 LEU B O 1
ATOM 2222 N N . PRO B 1 113 ? -31.031 -4.613 13.5 1 39.16 113 PRO B N 1
ATOM 2223 C CA . PRO B 1 113 ? -32 -5.5 14.156 1 39.16 113 PRO B CA 1
ATOM 2224 C C . PRO B 1 113 ? -33.281 -5.684 13.344 1 39.16 113 PRO B C 1
ATOM 2226 O O . PRO B 1 113 ? -33.844 -4.707 12.852 1 39.16 113 PRO B O 1
ATOM 2229 N N . LEU B 1 114 ? -33.281 -6.609 12.539 1 32.28 114 LEU B N 1
ATOM 2230 C CA . LEU B 1 114 ? -34.625 -6.961 12.172 1 32.28 114 LEU B CA 1
ATOM 2231 C C . LEU B 1 114 ? -35.562 -6.801 13.359 1 32.28 114 LEU B C 1
ATOM 2233 O O . LEU B 1 114 ? -35.406 -7.465 14.383 1 32.28 114 LEU B O 1
ATOM 2237 N N . LYS B 1 115 ? -35.938 -5.516 13.609 1 37.53 115 LYS B N 1
ATOM 2238 C CA . LYS B 1 115 ? -37.125 -5.426 14.453 1 37.53 115 LYS B CA 1
ATOM 2239 C C . LYS B 1 115 ? -38.094 -6.57 14.164 1 37.53 115 LYS B C 1
ATOM 2241 O O . LYS B 1 115 ? -38.656 -6.641 13.078 1 37.53 115 LYS B O 1
ATOM 2246 N N . THR B 1 116 ? -37.875 -7.793 14.656 1 32.78 116 THR B N 1
ATOM 2247 C CA . THR B 1 116 ? -38.906 -8.812 14.742 1 32.78 116 THR B CA 1
ATOM 2248 C C . THR B 1 116 ? -40.219 -8.203 15.273 1 32.78 116 THR B C 1
ATOM 2250 O O . THR B 1 116 ? -40.25 -7.691 16.391 1 32.78 116 THR B O 1
ATOM 2253 N N . SER B 1 117 ? -40.969 -7.402 14.469 1 32 117 SER B N 1
ATOM 2254 C CA . SER B 1 117 ? -42.344 -7.105 14.805 1 32 117 SER B CA 1
ATOM 2255 C C . SER B 1 117 ? -43.094 -8.352 15.297 1 32 117 SER B C 1
ATOM 2257 O O . SER B 1 117 ? -43.562 -9.148 14.484 1 32 117 SER B O 1
ATOM 2259 N N . LYS B 1 118 ? -42.562 -9.164 16.203 1 32.06 118 LYS B N 1
ATOM 2260 C CA . LYS B 1 118 ? -43.438 -10.195 16.766 1 32.06 118 LYS B CA 1
ATOM 2261 C C . LYS B 1 118 ? -44.656 -9.586 17.453 1 32.06 118 LYS B C 1
ATOM 2263 O O . LYS B 1 118 ? -44.719 -9.523 18.672 1 32.06 118 LYS B O 1
ATOM 2268 N N . ASP B 1 119 ? -45.125 -8.414 17.156 1 32.84 119 ASP B N 1
ATOM 2269 C CA . ASP B 1 119 ? -46.312 -8.219 17.984 1 32.84 119 ASP B CA 1
ATOM 2270 C C . ASP B 1 119 ? -47.344 -9.305 17.703 1 32.84 119 ASP B C 1
ATOM 2272 O O . ASP B 1 119 ? -48.156 -9.195 16.766 1 32.84 119 ASP B O 1
ATOM 2276 N N . ARG B 1 120 ? -46.969 -10.664 17.469 1 26.69 120 ARG B N 1
ATOM 2277 C CA . ARG B 1 120 ? -48.062 -11.594 17.266 1 26.69 120 ARG B CA 1
ATOM 2278 C C . ARG B 1 120 ? -49.188 -11.367 18.297 1 26.69 120 ARG B C 1
ATOM 2280 O O . ARG B 1 120 ? -48.906 -10.914 19.406 1 26.69 120 ARG B O 1
ATOM 2287 N N . ALA B 1 121 ? -50.469 -11.469 17.906 1 30.27 121 ALA B N 1
ATOM 2288 C CA . ALA B 1 121 ? -51.844 -11.539 18.391 1 30.27 121 ALA B CA 1
ATOM 2289 C C . ALA B 1 121 ? -51.938 -12.414 19.641 1 30.27 121 ALA B C 1
ATOM 2291 O O . ALA B 1 121 ? -51.375 -13.531 19.656 1 30.27 121 ALA B O 1
ATOM 2292 N N . SER B 1 122 ? -51.969 -11.945 20.844 1 31.66 122 SER B N 1
ATOM 2293 C CA . SER B 1 122 ? -52.344 -12.531 22.141 1 31.66 122 SER B CA 1
ATOM 2294 C C . SER B 1 122 ? -53.562 -13.445 22.016 1 31.66 122 SER B C 1
ATOM 2296 O O . SER B 1 122 ? -54.688 -12.969 22 1 31.66 122 SER B O 1
ATOM 2298 N N . THR B 1 123 ? -53.656 -14.281 20.891 1 28.31 123 THR B N 1
ATOM 2299 C CA . THR B 1 123 ? -54.875 -15.109 20.953 1 28.31 123 THR B CA 1
ATOM 2300 C C . THR B 1 123 ? -55 -15.789 22.312 1 28.31 123 THR B C 1
ATOM 2302 O O . THR B 1 123 ? -54 -16.266 22.875 1 28.31 123 THR B O 1
ATOM 2305 N N . GLN B 1 124 ? -56.125 -15.625 22.984 1 28.88 124 GLN B N 1
ATOM 2306 C CA . GLN B 1 124 ? -56.781 -16.203 24.156 1 28.88 124 GLN B CA 1
ATOM 2307 C C . GLN B 1 124 ? -56.656 -17.734 24.172 1 28.88 124 GLN B C 1
ATOM 2309 O O . GLN B 1 124 ? -57.25 -18.406 23.328 1 28.88 124 GLN B O 1
ATOM 2314 N N . ALA B 1 125 ? -55.406 -18.375 24.391 1 31.36 125 ALA B N 1
ATOM 2315 C CA . ALA B 1 125 ? -55.156 -19.797 24.516 1 31.36 125 ALA B CA 1
ATOM 2316 C C . ALA B 1 125 ? -56.188 -20.469 25.406 1 31.36 125 ALA B C 1
ATOM 2318 O O . ALA B 1 125 ? -56.312 -20.141 26.594 1 31.36 125 ALA B O 1
ATOM 2319 N N . SER B 1 126 ? -57.344 -20.766 24.844 1 29.48 126 SER B N 1
ATOM 2320 C CA . SER B 1 126 ? -58.344 -21.625 25.469 1 29.48 126 SER B CA 1
ATOM 2321 C C . SER B 1 126 ? -57.688 -22.875 26.062 1 29.48 126 SER B C 1
ATOM 2323 O O . SER B 1 126 ? -56.75 -23.406 25.5 1 29.48 126 SER B O 1
ATOM 2325 N N . ASP B 1 127 ? -57.906 -23.188 27.359 1 32.03 127 ASP B N 1
ATOM 2326 C CA . ASP B 1 127 ? -57.469 -24.172 28.359 1 32.03 127 ASP B CA 1
ATOM 2327 C C . ASP B 1 127 ? -57.562 -25.594 27.797 1 32.03 127 ASP B C 1
ATOM 2329 O O . ASP B 1 127 ? -58.625 -26.078 27.469 1 32.03 127 ASP B O 1
ATOM 2333 N N . PRO B 1 128 ? -56.719 -25.891 26.672 1 33.28 128 PRO B N 1
ATOM 2334 C CA . PRO B 1 128 ? -57.125 -27.219 26.188 1 33.28 128 PRO B CA 1
ATOM 2335 C C . PRO B 1 128 ? -57.219 -28.25 27.312 1 33.28 128 PRO B C 1
ATOM 2337 O O . PRO B 1 128 ? -56.562 -28.109 28.344 1 33.28 128 PRO B O 1
ATOM 2340 N N . PRO B 1 129 ? -58.188 -29.141 27.312 1 33.28 129 PRO B N 1
ATOM 2341 C CA . PRO B 1 129 ? -58.625 -30.094 28.328 1 33.28 129 PRO B CA 1
ATOM 2342 C C . PRO B 1 129 ? -57.531 -31.062 28.75 1 33.28 129 PRO B C 1
ATOM 2344 O O . PRO B 1 129 ? -56.562 -31.297 27.984 1 33.28 129 PRO B O 1
ATOM 2347 N N . LYS B 1 130 ? -57.25 -31.344 30.031 1 30.31 130 LYS B N 1
ATOM 2348 C CA . LYS B 1 130 ? -56.344 -32.125 30.875 1 30.31 130 LYS B CA 1
ATOM 2349 C C . LYS B 1 130 ? -56.156 -33.531 30.328 1 30.31 130 LYS B C 1
ATOM 2351 O O . LYS B 1 130 ? -57.125 -34.25 30.094 1 30.31 130 LYS B O 1
ATOM 2356 N N . PRO B 1 131 ? -55.125 -33.625 29.359 1 30.41 131 PRO B N 1
ATOM 2357 C CA . PRO B 1 131 ? -55.031 -35 28.812 1 30.41 131 PRO B CA 1
ATOM 2358 C C . PRO B 1 131 ? -55.031 -36.062 29.906 1 30.41 131 PRO B C 1
ATOM 2360 O O . PRO B 1 131 ? -54.438 -35.875 30.969 1 30.41 131 PRO B O 1
ATOM 2363 N N . VAL B 1 132 ? -56.031 -36.844 29.953 1 27.62 132 VAL B N 1
ATOM 2364 C CA . VAL B 1 132 ? -56.312 -37.969 30.859 1 27.62 132 VAL B CA 1
ATOM 2365 C C . VAL B 1 132 ? -55.156 -38.969 30.812 1 27.62 132 VAL B C 1
ATOM 2367 O O . VAL B 1 132 ? -54.75 -39.406 29.734 1 27.62 132 VAL B O 1
ATOM 2370 N N . LEU B 1 133 ? -54.219 -38.938 31.812 1 26.88 133 LEU B N 1
ATOM 2371 C CA . LEU B 1 133 ? -53.031 -39.75 32.094 1 26.88 133 LEU B CA 1
ATOM 2372 C C . LEU B 1 133 ? -53.312 -41.219 31.938 1 26.88 133 LEU B C 1
ATOM 2374 O O . LEU B 1 133 ? -54.156 -41.812 32.656 1 26.88 133 LEU B O 1
ATOM 2378 N N . PRO B 1 134 ? -53.562 -41.562 30.562 1 26.38 134 PRO B N 1
ATOM 2379 C CA . PRO B 1 134 ? -53.938 -42.969 30.703 1 26.38 134 PRO B CA 1
ATOM 2380 C C . PRO B 1 134 ? -53.031 -43.75 31.625 1 26.38 134 PRO B C 1
ATOM 2382 O O . PRO B 1 134 ? -51.875 -43.375 31.844 1 26.38 134 PRO B O 1
ATOM 2385 N N . ASP B 1 135 ? -53.594 -44.719 32.312 1 22.06 135 ASP B N 1
ATOM 2386 C CA . ASP B 1 135 ? -53.344 -45.719 33.344 1 22.06 135 ASP B CA 1
ATOM 2387 C C . ASP B 1 135 ? -52.219 -46.656 32.906 1 22.06 135 ASP B C 1
ATOM 2389 O O . ASP B 1 135 ? -51.938 -46.812 31.719 1 22.06 135 ASP B O 1
ATOM 2393 N N . GLU B 1 136 ? -51.375 -47.156 33.875 1 24.78 136 GLU B N 1
ATOM 2394 C CA . GLU B 1 136 ? -50.125 -47.844 34.219 1 24.78 136 GLU B CA 1
ATOM 2395 C C . GLU B 1 136 ? -50.094 -49.25 33.656 1 24.78 136 GLU B C 1
ATOM 2397 O O . GLU B 1 136 ? -49.094 -49.969 33.844 1 24.78 136 GLU B O 1
ATOM 2402 N N . SER B 1 137 ? -51.125 -49.781 32.875 1 20.88 137 SER B N 1
ATOM 2403 C CA . SER B 1 137 ? -51.219 -51.188 33.312 1 20.88 137 SER B CA 1
ATOM 2404 C C . SER B 1 137 ? -49.938 -51.938 32.969 1 20.88 137 SER B C 1
ATOM 2406 O O . SER B 1 137 ? -49.344 -52.562 33.812 1 20.88 137 SER B O 1
ATOM 2408 N N . GLN B 1 138 ? -50.094 -52.969 32.094 1 19.39 138 GLN B N 1
ATOM 2409 C CA . GLN B 1 138 ? -49.844 -54.375 32.312 1 19.39 138 GLN B CA 1
ATOM 2410 C C . GLN B 1 138 ? -48.406 -54.75 32 1 19.39 138 GLN B C 1
ATOM 2412 O O . GLN B 1 138 ? -47.75 -54.062 31.219 1 19.39 138 GLN B O 1
ATOM 2417 N N . LYS B 1 139 ? -47.844 -55.906 32.594 1 19.11 139 LYS B N 1
ATOM 2418 C CA . LYS B 1 139 ? -46.719 -56.656 33.125 1 19.11 139 LYS B CA 1
ATOM 2419 C C . LYS B 1 139 ? -45.906 -57.312 32 1 19.11 139 LYS B C 1
ATOM 2421 O O . LYS B 1 139 ? -44.719 -57.562 32.156 1 19.11 139 LYS B O 1
ATOM 2426 N N . ASP B 1 140 ? -46.406 -57.625 30.766 1 19.77 140 ASP B N 1
ATOM 2427 C CA . ASP B 1 140 ? -46.094 -59.062 30.609 1 19.77 140 ASP B CA 1
ATOM 2428 C C . ASP B 1 140 ? -44.594 -59.25 30.422 1 19.77 140 ASP B C 1
ATOM 2430 O O . ASP B 1 140 ? -43.906 -58.406 29.859 1 19.77 140 ASP B O 1
ATOM 2434 N N . PRO B 1 141 ? -44 -60.469 30.953 1 22.34 141 PRO B N 1
ATOM 2435 C CA . PRO B 1 141 ? -42.781 -61.188 31.312 1 22.34 141 PRO B CA 1
ATOM 2436 C C . PRO B 1 141 ? -41.969 -61.625 30.094 1 22.34 141 PRO B C 1
ATOM 2438 O O . PRO B 1 141 ? -40.875 -62.156 30.234 1 22.34 141 PRO B O 1
ATOM 2441 N N . LEU B 1 142 ? -42.469 -61.406 28.797 1 19.14 142 LEU B N 1
ATOM 2442 C CA . LEU B 1 142 ? -42.125 -62.656 28.109 1 19.14 142 LEU B CA 1
ATOM 2443 C C . LEU B 1 142 ? -40.594 -62.781 28.031 1 19.14 142 LEU B C 1
ATOM 2445 O O . LEU B 1 142 ? -39.906 -61.844 27.656 1 19.14 142 LEU B O 1
ATOM 2449 N N . LEU B 1 143 ? -40.031 -63.906 28.641 1 19.97 143 LEU B N 1
ATOM 2450 C CA . LEU B 1 143 ? -38.812 -64.688 28.906 1 19.97 143 LEU B CA 1
ATOM 2451 C C . LEU B 1 143 ? -38.156 -65.125 27.594 1 19.97 143 LEU B C 1
ATOM 2453 O O . LEU B 1 143 ? -37.062 -65.625 27.609 1 19.97 143 LEU B O 1
ATOM 2457 N N . LEU B 1 144 ? -38.656 -64.688 26.406 1 18.36 144 LEU B N 1
ATOM 2458 C CA . LEU B 1 144 ? -38.344 -65.812 25.578 1 18.36 144 LEU B CA 1
ATOM 2459 C C . LEU B 1 144 ? -36.844 -66.125 25.594 1 18.36 144 LEU B C 1
ATOM 2461 O O . LEU B 1 144 ? -36.031 -65.188 25.453 1 18.36 144 LEU B O 1
ATOM 2465 N N . ASP B 1 145 ? -36.469 -67.438 25.75 1 18.52 145 ASP B N 1
ATOM 2466 C CA . ASP B 1 145 ? -35.469 -68.5 25.938 1 18.52 145 ASP B CA 1
ATOM 2467 C C . ASP B 1 145 ? -34.594 -68.625 24.703 1 18.52 145 ASP B C 1
ATOM 2469 O O . ASP B 1 145 ? -33.562 -69.312 24.766 1 18.52 145 ASP B O 1
ATOM 2473 N N . ALA B 1 146 ? -35 -68.188 23.531 1 20.08 146 ALA B N 1
ATOM 2474 C CA . ALA B 1 146 ? -34.656 -69.25 22.562 1 20.08 146 ALA B CA 1
ATOM 2475 C C . ALA B 1 146 ? -33.188 -69.562 22.578 1 20.08 146 ALA B C 1
ATOM 2477 O O . ALA B 1 146 ? -32.375 -68.688 22.891 1 20.08 146 ALA B O 1
ATOM 2478 N N . LEU B 1 147 ? -32.938 -70.75 21.859 1 19.16 147 LEU B N 1
ATOM 2479 C CA . LEU B 1 147 ? -32.219 -72 21.734 1 19.16 147 LEU B CA 1
ATOM 2480 C C . LEU B 1 147 ? -30.828 -71.812 21.188 1 19.16 147 LEU B C 1
ATOM 2482 O O . LEU B 1 147 ? -30.516 -70.75 20.625 1 19.16 147 LEU B O 1
ATOM 2486 N N . SER B 1 148 ? -30.328 -73 20.641 1 18.28 148 SER B N 1
ATOM 2487 C CA . SER B 1 148 ? -29.266 -74 20.75 1 18.28 148 SER B CA 1
ATOM 2488 C C . SER B 1 148 ? -28.156 -73.75 19.719 1 18.28 148 SER B C 1
ATOM 2490 O O . SER B 1 148 ? -26.984 -73.625 20.078 1 18.28 148 SER B O 1
ATOM 2492 N N . SER B 1 149 ? -28.25 -74.312 18.406 1 20 149 SER B N 1
ATOM 2493 C CA . SER B 1 149 ? -27.406 -75.438 18.031 1 20 149 SER B CA 1
ATOM 2494 C C . SER B 1 149 ? -26.078 -74.938 17.469 1 20 149 SER B C 1
ATOM 2496 O O . SER B 1 149 ? -25.984 -73.875 16.875 1 20 149 SER B O 1
ATOM 2498 N N . PRO B 1 150 ? -25.016 -75.812 17.656 1 25.02 150 PRO B N 1
ATOM 2499 C CA . PRO B 1 150 ? -23.562 -75.812 17.5 1 25.02 150 PRO B CA 1
ATOM 2500 C C . PRO B 1 150 ? -23.109 -75.875 16.047 1 25.02 150 PRO B C 1
ATOM 2502 O O . PRO B 1 150 ? -21.906 -75.875 15.766 1 25.02 150 PRO B O 1
ATOM 2505 N N . PRO B 1 151 ? -24.016 -75.75 14.945 1 21.2 151 PRO B N 1
ATOM 2506 C CA . PRO B 1 151 ? -23.703 -76.812 14.023 1 21.2 151 PRO B CA 1
ATOM 2507 C C . PRO B 1 151 ? -22.219 -76.875 13.664 1 21.2 151 PRO B C 1
ATOM 2509 O O . PRO B 1 151 ? -21.5 -75.875 13.828 1 21.2 151 PRO B O 1
ATOM 2512 N N . THR B 1 152 ? -21.906 -78.062 12.828 1 20.38 152 THR B N 1
ATOM 2513 C CA . THR B 1 152 ? -21.062 -79.188 12.438 1 20.38 152 THR B CA 1
ATOM 2514 C C . THR B 1 152 ? -19.969 -78.75 11.484 1 20.38 152 THR B C 1
ATOM 2516 O O . THR B 1 152 ? -20.078 -77.75 10.836 1 20.38 152 THR B O 1
ATOM 2519 N N . THR B 1 153 ? -19.109 -79.812 11.102 1 21.22 153 THR B N 1
ATOM 2520 C CA . THR B 1 153 ? -17.75 -80.25 10.781 1 21.22 153 THR B CA 1
ATOM 2521 C C . THR B 1 153 ? -17.438 -80 9.312 1 21.22 153 THR B C 1
ATOM 2523 O O . THR B 1 153 ? -16.312 -79.625 8.961 1 21.22 153 THR B O 1
ATOM 2526 N N . PRO B 1 154 ? -18.438 -80.125 8.211 1 20.06 154 PRO B N 1
ATOM 2527 C CA . PRO B 1 154 ? -18.078 -81.188 7.328 1 20.06 154 PRO B CA 1
ATOM 2528 C C . PRO B 1 154 ? -16.781 -80.938 6.559 1 20.06 154 PRO B C 1
ATOM 2530 O O . PRO B 1 154 ? -16.391 -79.812 6.367 1 20.06 154 PRO B O 1
ATOM 2533 N N . SER B 1 155 ? -16.062 -82.125 6.145 1 20.55 155 SER B N 1
ATOM 2534 C CA . SER B 1 155 ? -14.914 -82.812 5.57 1 20.55 155 SER B CA 1
ATOM 2535 C C . SER B 1 155 ? -14.812 -82.562 4.07 1 20.55 155 SER B C 1
ATOM 2537 O O . SER B 1 155 ? -13.891 -83.062 3.416 1 20.55 155 SER B O 1
ATOM 2539 N N . TYR B 1 156 ? -15.742 -82 3.303 1 18.23 156 TYR B N 1
ATOM 2540 C CA . TYR B 1 156 ? -15.859 -82.688 2.039 1 18.23 156 TYR B CA 1
ATOM 2541 C C . TYR B 1 156 ? -14.516 -82.75 1.312 1 18.23 156 TYR B C 1
ATOM 2543 O O . TYR B 1 156 ? -13.742 -81.75 1.383 1 18.23 156 TYR B O 1
ATOM 2551 N N . SER B 1 157 ? -14.297 -84 0.697 1 21.25 157 SER B N 1
ATOM 2552 C CA . SER B 1 157 ? -13.5 -84.875 -0.097 1 21.25 157 SER B CA 1
ATOM 2553 C C . SER B 1 157 ? -13.289 -84.375 -1.514 1 21.25 157 SER B C 1
ATOM 2555 O O . SER B 1 157 ? -12.75 -85.062 -2.369 1 21.25 157 SER B O 1
ATOM 2557 N N . LEU B 1 158 ? -13.742 -83.312 -1.973 1 21.98 158 LEU B N 1
ATOM 2558 C CA . LEU B 1 158 ? -14.016 -83.562 -3.379 1 21.98 158 LEU B CA 1
ATOM 2559 C C . LEU B 1 158 ? -12.812 -84.25 -4.055 1 21.98 158 LEU B C 1
ATOM 2561 O O . LEU B 1 158 ? -11.672 -83.875 -3.729 1 21.98 158 LEU B O 1
ATOM 2565 N N . HIS B 1 159 ? -13.227 -85.188 -5.02 1 21.55 159 HIS B N 1
ATOM 2566 C CA . HIS B 1 159 ? -12.984 -86.25 -5.941 1 21.55 159 HIS B CA 1
ATOM 2567 C C . HIS B 1 159 ? -11.891 -85.938 -6.941 1 21.55 159 HIS B C 1
ATOM 2569 O O . HIS B 1 159 ? -11.664 -84.75 -7.238 1 21.55 159 HIS B O 1
ATOM 2575 N N . PRO B 1 160 ? -11.648 -87.062 -7.586 1 25.19 160 PRO B N 1
ATOM 2576 C CA . PRO B 1 160 ? -10.562 -87.688 -8.32 1 25.19 160 PRO B CA 1
ATOM 2577 C C . PRO B 1 160 ? -10.406 -87.188 -9.742 1 25.19 160 PRO B C 1
ATOM 2579 O O . PRO B 1 160 ? -9.305 -87.188 -10.305 1 25.19 160 PRO B O 1
ATOM 2582 N N . ILE B 1 161 ? -11.57 -86.812 -10.477 1 24.17 161 ILE B N 1
ATOM 2583 C CA . ILE B 1 161 ? -11.828 -87.562 -11.672 1 24.17 161 ILE B CA 1
ATOM 2584 C C . ILE B 1 161 ? -10.664 -87.438 -12.656 1 24.17 161 ILE B C 1
ATOM 2586 O O . ILE B 1 161 ? -10.023 -86.375 -12.711 1 24.17 161 ILE B O 1
ATOM 2590 N N . ILE B 1 162 ? -11.078 -87.938 -13.898 1 23 162 ILE B N 1
ATOM 2591 C CA . ILE B 1 162 ? -10.797 -88.938 -14.922 1 23 162 ILE B CA 1
ATOM 2592 C C . ILE B 1 162 ? -9.961 -88.312 -16.031 1 23 162 ILE B C 1
ATOM 2594 O O . ILE B 1 162 ? -8.938 -88.875 -16.438 1 23 162 ILE B O 1
ATOM 2598 N N . ARG B 1 163 ? -10.648 -87.5 -16.969 1 26.53 163 ARG B N 1
ATOM 2599 C CA . ARG B 1 163 ? -10.805 -88.25 -18.234 1 26.53 163 ARG B CA 1
ATOM 2600 C C . ARG B 1 163 ? -9.484 -88.25 -19 1 26.53 163 ARG B C 1
ATOM 2602 O O . ARG B 1 163 ? -8.664 -87.375 -18.891 1 26.53 163 ARG B O 1
ATOM 2609 N N . PRO B 1 164 ? -9.664 -89.125 -20.172 1 27.19 164 PRO B N 1
ATOM 2610 C CA . PRO B 1 164 ? -8.938 -90.062 -21.016 1 27.19 164 PRO B CA 1
ATOM 2611 C C . PRO B 1 164 ? -7.977 -89.375 -21.984 1 27.19 164 PRO B C 1
ATOM 2613 O O . PRO B 1 164 ? -6.785 -89.688 -22 1 27.19 164 PRO B O 1
ATOM 2616 N N . TRP B 1 165 ? -8.656 -89.312 -23.344 1 29.19 165 TRP B N 1
ATOM 2617 C CA . TRP B 1 165 ? -8.18 -90.125 -24.438 1 29.19 165 TRP B CA 1
ATOM 2618 C C . TRP B 1 165 ? -6.906 -89.562 -25.047 1 29.19 165 TRP B C 1
ATOM 2620 O O . TRP B 1 165 ? -6.621 -88.375 -24.906 1 29.19 165 TRP B O 1
ATOM 2630 N N . PRO B 1 166 ? -6.789 -90.062 -26.344 1 32.31 166 PRO B N 1
ATOM 2631 C CA . PRO B 1 166 ? -5.809 -90.875 -27.078 1 32.31 166 PRO B CA 1
ATOM 2632 C C . PRO B 1 166 ? -4.801 -90 -27.844 1 32.31 166 PRO B C 1
ATOM 2634 O O . PRO B 1 166 ? -3.59 -90.188 -27.703 1 32.31 166 PRO B O 1
ATOM 2637 N N . PRO B 1 167 ? -5.469 -89.625 -29.203 1 36.09 167 PRO B N 1
ATOM 2638 C CA . PRO B 1 167 ? -4.863 -90.188 -30.406 1 36.09 167 PRO B CA 1
ATOM 2639 C C . PRO B 1 167 ? -3.617 -89.438 -30.859 1 36.09 167 PRO B C 1
ATOM 2641 O O . PRO B 1 167 ? -3.383 -88.312 -30.438 1 36.09 167 PRO B O 1
ATOM 2644 N N . PRO B 1 168 ? -3.426 -89.25 -32.469 1 40.16 168 PRO B N 1
ATOM 2645 C CA . PRO B 1 168 ? -2.107 -89.375 -33.094 1 40.16 168 PRO B CA 1
ATOM 2646 C C . PRO B 1 168 ? -1.203 -88.188 -32.812 1 40.16 168 PRO B C 1
ATOM 2648 O O . PRO B 1 168 ? -1.695 -87.125 -32.562 1 40.16 168 PRO B O 1
#

pLDDT: mean 70.12, std 33.27, range [18.23, 98.94]